Protein AF-A0A3D1CCS5-F1 (afdb_monomer_lite)

pLDDT: mean 70.92, std 16.27, range [37.72, 92.62]

Foldseek 3Di:
DDPDPPPDPVVVVVVVVVVPPPPPVVVVVLVVLLVLLVVLLVLLVVLVVQLVVVVPDDDDQDPDDPDPDDQDDDWFFFWKWAQDPVRATAIDGHTPVCCVPPDCVPPQARMFTQWHADPNDIDHTHHDPANCCRVVRNDHDDPPCPPPDDPDPDQCAQAPPDPDRDNDQDPQFDRDPSHTHHPPPPPVDDDDDDRDPDPPDDPCVCRSVVSNVSSVVSNVSSVVSVVVSVVVVVVVD

Secondary structure (DSSP, 8-state):
--------HHHHHHHHHHHS-HHHHHHHHHHHHHHHHHHHHHHHHHHHHHHHHHHHS----------TT--S---PBPPEEEE-TTS-EEEE--BHHHIIIIIITT-TTTSBB--EEETTEEEPPB--SSTTTTTTTS-PPP-----S-----PPPPS-TTSSS--SSPPTT-EEETTEEE------TT-------------TTHHHHHHHHHHHHHHHHHHHHHHHHHHHHHHTT-

Radius of gyration: 38.08 Å; chains: 1; bounding box: 76×57×125 Å

Sequence (237 aa):
MIKNTSIPIFFQILKFFSLVGKDNLMNTYDRFVRKAGKLAYVLSAAFLIAALLVNAVPAAPALARVVVGDTGDTEGNIPICHRNLSGAYVPESPNVNALYHAHYSTHPLADYYPSFTFEGITYPGHAHTDPNFITNGCVESTPTDVPTDVPTDVPTDVCNNIDGVQTAVPAGLILVGGACIAPAIPVTGGQVLIPVTGVDGGPGRFGSQGLFLASIAFFGLGLVLNGYGRKHEEDNL

Structure (mmCIF, N/CA/C/O backbone):
data_AF-A0A3D1CCS5-F1
#
_entry.id   AF-A0A3D1CCS5-F1
#
loop_
_atom_site.group_PDB
_atom_site.id
_atom_site.type_symbol
_atom_site.label_atom_id
_atom_site.label_alt_id
_atom_site.label_comp_id
_atom_site.label_asym_id
_atom_site.label_entity_id
_atom_site.label_seq_id
_atom_site.pdbx_PDB_ins_code
_atom_site.Cartn_x
_atom_site.Cartn_y
_atom_site.Cartn_z
_atom_site.occupancy
_atom_site.B_iso_or_equiv
_atom_site.auth_seq_id
_atom_site.auth_comp_id
_atom_site.auth_asym_id
_atom_site.auth_atom_id
_atom_site.pdbx_PDB_model_num
ATOM 1 N N . MET A 1 1 ? 43.828 36.413 -83.474 1.00 39.12 1 MET A N 1
ATOM 2 C CA . MET A 1 1 ? 44.066 35.030 -83.001 1.00 39.12 1 MET A CA 1
ATOM 3 C C . MET A 1 1 ? 44.537 35.090 -81.554 1.00 39.12 1 MET A C 1
ATOM 5 O O . MET A 1 1 ? 45.700 35.376 -81.321 1.00 39.12 1 MET A O 1
ATOM 9 N N . ILE A 1 2 ? 43.637 34.895 -80.589 1.00 37.97 2 ILE A N 1
ATOM 10 C CA . ILE A 1 2 ? 43.972 34.840 -79.158 1.00 37.97 2 ILE A CA 1
ATOM 11 C C . ILE A 1 2 ? 43.719 33.394 -78.723 1.00 37.97 2 ILE A C 1
ATOM 13 O O . ILE A 1 2 ? 42.586 32.921 -78.789 1.00 37.97 2 ILE A O 1
ATOM 17 N N . LYS A 1 3 ? 44.786 32.661 -78.380 1.00 44.50 3 LYS A N 1
ATOM 18 C CA . LYS A 1 3 ? 44.699 31.284 -77.871 1.00 44.50 3 LYS A CA 1
ATOM 19 C C . LYS A 1 3 ? 44.117 31.327 -76.457 1.00 44.50 3 LYS A C 1
ATOM 21 O O . LYS A 1 3 ? 44.740 31.848 -75.537 1.00 44.50 3 LYS A O 1
ATOM 26 N N . ASN A 1 4 ? 42.908 30.795 -76.323 1.00 39.72 4 ASN A N 1
ATOM 27 C CA . ASN A 1 4 ? 42.166 30.688 -75.077 1.00 39.72 4 ASN A CA 1
ATOM 28 C C . ASN A 1 4 ? 42.779 29.582 -74.203 1.00 39.72 4 ASN A C 1
ATOM 30 O O . ASN A 1 4 ? 42.490 28.401 -74.384 1.00 39.72 4 ASN A O 1
ATOM 34 N N . THR A 1 5 ? 43.667 29.958 -73.283 1.00 53.97 5 THR A N 1
ATOM 35 C CA . THR A 1 5 ? 44.271 29.043 -72.303 1.00 53.97 5 THR A CA 1
ATOM 36 C C . THR A 1 5 ? 43.430 29.085 -71.031 1.00 53.97 5 THR A C 1
ATOM 38 O O . THR A 1 5 ? 43.753 29.776 -70.073 1.00 53.97 5 THR A O 1
ATOM 41 N N . SER A 1 6 ? 42.291 28.397 -71.034 1.00 50.50 6 SER A N 1
ATOM 42 C CA . SER A 1 6 ? 41.472 28.187 -69.834 1.00 50.50 6 SER A CA 1
ATOM 43 C C . SER A 1 6 ? 41.293 26.693 -69.619 1.00 50.50 6 SER A C 1
ATOM 45 O O . SER A 1 6 ? 40.253 26.114 -69.914 1.00 50.50 6 SER A O 1
ATOM 47 N N . ILE A 1 7 ? 42.354 26.058 -69.121 1.00 55.00 7 ILE A N 1
ATOM 48 C CA . ILE A 1 7 ? 42.239 24.766 -68.446 1.00 55.00 7 ILE A CA 1
ATOM 49 C C . ILE A 1 7 ? 41.546 25.076 -67.111 1.00 55.00 7 ILE A C 1
ATOM 51 O O . ILE A 1 7 ? 42.087 25.858 -66.325 1.00 55.00 7 ILE A O 1
ATOM 55 N N . PRO A 1 8 ? 40.331 24.564 -66.864 1.00 51.91 8 PRO A N 1
ATOM 56 C CA . PRO A 1 8 ? 39.503 25.058 -65.781 1.00 51.91 8 PRO A CA 1
ATOM 57 C C . PRO A 1 8 ? 40.100 24.636 -64.438 1.00 51.91 8 PRO A C 1
ATOM 59 O O . PRO A 1 8 ? 40.330 23.456 -64.175 1.00 51.91 8 PRO A O 1
ATOM 62 N N . ILE A 1 9 ? 40.277 25.623 -63.563 1.00 56.28 9 ILE A N 1
ATOM 63 C CA . ILE A 1 9 ? 40.646 25.511 -62.141 1.00 56.28 9 ILE A CA 1
ATOM 64 C C . ILE A 1 9 ? 39.807 24.430 -61.419 1.00 56.28 9 ILE A C 1
ATOM 66 O O . ILE A 1 9 ? 40.271 23.783 -60.484 1.00 56.28 9 ILE A O 1
ATOM 70 N N . PHE A 1 10 ? 38.610 24.143 -61.935 1.00 47.94 10 PHE A N 1
ATOM 71 C CA . PHE A 1 10 ? 37.721 23.062 -61.518 1.00 47.94 10 PHE A CA 1
ATOM 72 C C . PHE A 1 10 ? 38.365 21.657 -61.547 1.00 47.94 10 PHE A C 1
ATOM 74 O O . PHE A 1 10 ? 38.171 20.879 -60.616 1.00 47.94 10 PHE A O 1
ATOM 81 N N . PHE A 1 11 ? 39.199 21.337 -62.548 1.00 53.81 11 PHE A N 1
ATOM 82 C CA . PHE A 1 11 ? 39.890 20.036 -62.627 1.00 53.81 11 PHE A CA 1
ATOM 83 C C . PHE A 1 11 ? 41.061 19.914 -61.636 1.00 53.81 11 PHE A C 1
ATOM 85 O O . PHE A 1 11 ? 41.378 18.809 -61.197 1.00 53.81 11 PHE A O 1
ATOM 92 N N . GLN A 1 12 ? 41.686 21.033 -61.254 1.00 55.28 12 GLN A N 1
ATOM 93 C CA . GLN A 1 12 ? 42.737 21.063 -60.227 1.00 55.28 12 GLN A CA 1
ATOM 94 C C . GLN A 1 12 ? 42.147 20.861 -58.823 1.00 55.28 12 GLN A C 1
ATOM 96 O O . GLN A 1 12 ? 42.712 20.112 -58.032 1.00 55.28 12 GLN A O 1
ATOM 101 N N . ILE A 1 13 ? 40.977 21.446 -58.536 1.00 52.28 13 ILE A N 1
ATOM 102 C CA . ILE A 1 13 ? 40.279 21.286 -57.247 1.00 52.28 13 ILE A CA 1
ATOM 103 C C . ILE A 1 13 ? 39.776 19.845 -57.069 1.00 52.28 13 ILE A C 1
ATOM 105 O O . ILE A 1 13 ? 39.983 19.253 -56.013 1.00 52.28 13 ILE A O 1
ATOM 109 N N . LEU A 1 14 ? 39.208 19.231 -58.114 1.00 51.50 14 LEU A N 1
ATOM 110 C CA . LEU A 1 14 ? 38.805 17.816 -58.090 1.00 51.50 14 LEU A CA 1
ATOM 111 C C . LEU A 1 14 ? 39.997 16.861 -57.908 1.00 51.50 14 LEU A C 1
ATOM 113 O O . LEU A 1 14 ? 39.894 15.901 -57.148 1.00 51.50 14 LEU A O 1
ATOM 117 N N . LYS A 1 15 ? 41.156 17.147 -58.520 1.00 53.28 15 LYS A N 1
ATOM 118 C CA . LYS A 1 15 ? 42.397 16.395 -58.253 1.00 53.28 15 LYS A CA 1
ATOM 119 C C . LYS A 1 15 ? 42.914 16.598 -56.828 1.00 53.28 15 LYS A C 1
ATOM 121 O O . LYS A 1 15 ? 43.411 15.642 -56.245 1.00 53.28 15 LYS A O 1
ATOM 126 N N . PHE A 1 16 ? 42.762 17.790 -56.251 1.00 48.06 16 PHE A N 1
ATOM 127 C CA . PHE A 1 16 ? 43.122 18.054 -54.855 1.00 48.06 16 PHE A CA 1
ATOM 128 C C . PHE A 1 16 ? 42.226 17.274 -53.880 1.00 48.06 16 PHE A C 1
ATOM 130 O O . PHE A 1 16 ? 42.741 16.674 -52.945 1.00 48.06 16 PHE A O 1
ATOM 137 N N . PHE A 1 17 ? 40.916 17.179 -54.133 1.00 48.50 17 PHE A N 1
ATOM 138 C CA . PHE A 1 17 ? 40.013 16.338 -53.331 1.00 48.50 17 PHE A CA 1
ATOM 139 C C . PHE A 1 17 ? 40.239 14.831 -53.533 1.00 48.50 17 PHE A C 1
ATOM 141 O O . PHE A 1 17 ? 40.034 14.061 -52.601 1.00 48.50 17 PHE A O 1
ATOM 148 N N . SER A 1 18 ? 40.715 14.401 -54.706 1.00 51.88 18 SER A N 1
ATOM 149 C CA . SER A 1 18 ? 41.129 13.006 -54.925 1.00 51.88 18 SER A CA 1
ATOM 150 C C . SER A 1 18 ? 42.484 12.656 -54.294 1.00 51.88 18 SER A C 1
ATOM 152 O O . SER A 1 18 ? 42.707 11.490 -53.988 1.00 51.88 18 SER A O 1
ATOM 154 N N . LEU A 1 19 ? 43.382 13.632 -54.101 1.00 49.41 19 LEU A N 1
ATOM 155 C CA . LEU A 1 19 ? 44.729 13.430 -53.541 1.00 49.41 19 LEU A CA 1
ATOM 156 C C . LEU A 1 19 ? 44.815 13.726 -52.034 1.00 49.41 19 LEU A C 1
ATOM 158 O O . LEU A 1 19 ? 45.681 13.181 -51.354 1.00 49.41 19 LEU A O 1
ATOM 162 N N . VAL A 1 20 ? 43.896 14.522 -51.476 1.00 49.44 20 VAL A N 1
ATOM 163 C CA . VAL A 1 20 ? 43.747 14.719 -50.025 1.00 49.44 20 VAL A CA 1
ATOM 164 C C . VAL A 1 20 ? 42.877 13.592 -49.446 1.00 49.44 20 VAL A C 1
ATOM 166 O O . VAL A 1 20 ? 41.755 13.776 -48.990 1.00 49.44 20 VAL A O 1
ATOM 169 N N . GLY A 1 21 ? 43.444 12.384 -49.473 1.00 50.28 21 GLY A N 1
ATOM 170 C CA . GLY A 1 21 ? 43.403 11.458 -48.343 1.00 50.28 21 GLY A CA 1
ATOM 171 C C . GLY A 1 21 ? 42.094 10.736 -48.026 1.00 50.28 21 GLY A C 1
ATOM 172 O O . GLY A 1 21 ? 41.722 10.672 -46.853 1.00 50.28 21 GLY A O 1
ATOM 173 N N . LYS A 1 22 ? 41.474 10.070 -49.007 1.00 49.53 22 LYS A N 1
ATOM 174 C CA . LYS A 1 22 ? 40.571 8.933 -48.727 1.00 49.53 22 LYS A CA 1
ATOM 175 C C . LYS A 1 22 ? 41.270 7.884 -47.832 1.00 49.53 22 LYS A C 1
ATOM 177 O O . LYS A 1 22 ? 40.658 7.348 -46.913 1.00 49.53 22 LYS A O 1
ATOM 182 N N . ASP A 1 23 ? 42.583 7.732 -48.002 1.00 51.28 23 ASP A N 1
ATOM 183 C CA . ASP A 1 23 ? 43.444 6.823 -47.232 1.00 51.28 23 ASP A CA 1
ATOM 184 C C . ASP A 1 23 ? 43.688 7.300 -45.786 1.00 51.28 23 ASP A C 1
ATOM 186 O O . ASP A 1 23 ? 43.738 6.494 -44.857 1.00 51.28 23 ASP A O 1
ATOM 190 N N . ASN A 1 24 ? 43.765 8.619 -45.556 1.00 53.78 24 ASN A N 1
ATOM 191 C CA . ASN A 1 24 ? 43.913 9.187 -44.209 1.00 53.78 24 ASN A CA 1
ATOM 192 C C . ASN A 1 24 ? 42.611 9.102 -43.404 1.00 53.78 24 ASN A C 1
ATOM 194 O O . ASN A 1 24 ? 42.656 8.866 -42.195 1.00 53.78 24 ASN A O 1
ATOM 198 N N . LEU A 1 25 ? 41.453 9.254 -44.055 1.00 55.59 25 LEU A N 1
ATOM 199 C CA . LEU A 1 25 ? 40.152 9.085 -43.409 1.00 55.59 25 LEU A CA 1
ATOM 200 C C . LEU A 1 25 ? 39.894 7.615 -43.042 1.00 55.59 25 LEU A C 1
ATOM 202 O O . LEU A 1 25 ? 39.485 7.340 -41.915 1.00 55.59 25 LEU A O 1
ATOM 206 N N . MET A 1 26 ? 40.194 6.677 -43.947 1.00 57.84 26 MET A N 1
ATOM 207 C CA . MET A 1 26 ? 40.016 5.238 -43.702 1.00 57.84 26 MET A CA 1
ATOM 208 C C . MET A 1 26 ? 40.977 4.701 -42.630 1.00 57.84 26 MET A C 1
ATOM 210 O O . MET A 1 26 ? 40.537 4.027 -41.705 1.00 57.84 26 MET A O 1
ATOM 214 N N . ASN A 1 27 ? 42.254 5.102 -42.639 1.00 63.88 27 ASN A N 1
ATOM 215 C CA . ASN A 1 27 ? 43.210 4.731 -41.581 1.00 63.88 27 ASN A CA 1
ATOM 216 C C . ASN A 1 27 ? 42.814 5.326 -40.209 1.00 63.88 27 ASN A C 1
ATOM 218 O O . ASN A 1 27 ? 42.974 4.697 -39.159 1.00 63.88 27 ASN A O 1
ATOM 222 N N . THR A 1 28 ? 42.236 6.532 -40.201 1.00 69.19 28 THR A N 1
ATOM 223 C CA . THR A 1 28 ? 41.693 7.151 -38.980 1.00 69.19 28 THR A CA 1
ATOM 224 C C . THR A 1 28 ? 40.456 6.405 -38.472 1.00 69.19 28 THR A C 1
ATOM 226 O O . THR A 1 28 ? 40.336 6.187 -37.264 1.00 69.19 28 THR A O 1
ATOM 229 N N . TYR A 1 29 ? 39.578 5.965 -39.376 1.00 69.62 29 TYR A N 1
ATOM 230 C CA . TYR A 1 29 ? 38.391 5.172 -39.061 1.00 69.62 29 TYR A CA 1
ATOM 231 C C . TYR A 1 29 ? 38.753 3.791 -38.496 1.00 69.62 29 TYR A C 1
ATOM 233 O O . TYR A 1 29 ? 38.278 3.437 -37.418 1.00 69.62 29 TYR A O 1
ATOM 241 N N . ASP A 1 30 ? 39.677 3.056 -39.116 1.00 69.06 30 ASP A N 1
ATOM 242 C CA . ASP A 1 30 ? 40.113 1.743 -38.615 1.00 69.06 30 ASP A CA 1
ATOM 243 C C . ASP A 1 30 ? 40.784 1.846 -37.242 1.00 69.06 30 ASP A C 1
ATOM 245 O O . ASP A 1 30 ? 40.545 1.040 -36.334 1.00 69.06 30 ASP A O 1
ATOM 249 N N . ARG A 1 31 ? 41.586 2.896 -37.037 1.00 73.25 31 ARG A N 1
ATOM 250 C CA . ARG A 1 31 ? 42.184 3.195 -35.732 1.00 73.25 31 ARG A CA 1
ATOM 251 C C . ARG A 1 31 ? 41.121 3.525 -34.685 1.00 73.25 31 ARG A C 1
ATOM 253 O O . ARG A 1 31 ? 41.276 3.127 -33.527 1.00 73.25 31 ARG A O 1
ATOM 260 N N . PHE A 1 32 ? 40.065 4.236 -35.069 1.00 75.50 32 PHE A N 1
ATOM 261 C CA . PHE A 1 32 ? 38.935 4.547 -34.199 1.00 75.50 32 PHE A CA 1
ATOM 262 C C . PHE A 1 32 ? 38.156 3.281 -33.824 1.00 75.50 32 PHE A C 1
ATOM 264 O O . PHE A 1 32 ? 37.986 3.021 -32.634 1.00 75.50 32 PHE A O 1
ATOM 271 N N . VAL A 1 33 ? 37.784 2.444 -34.795 1.00 74.56 33 VAL A N 1
ATOM 272 C CA . VAL A 1 33 ? 37.039 1.191 -34.572 1.00 74.56 33 VAL A CA 1
ATOM 273 C C . VAL A 1 33 ? 37.821 0.231 -33.672 1.00 74.56 33 VAL A C 1
ATOM 275 O O . VAL A 1 33 ? 37.268 -0.312 -32.714 1.00 74.56 33 VAL A O 1
ATOM 278 N N . ARG A 1 34 ? 39.135 0.085 -33.885 1.00 75.06 34 ARG A N 1
ATOM 279 C CA . ARG A 1 34 ? 39.992 -0.754 -33.026 1.00 75.06 34 ARG A CA 1
ATOM 280 C C . ARG A 1 34 ? 40.099 -0.219 -31.599 1.00 75.06 34 ARG A C 1
ATOM 282 O O . ARG A 1 34 ? 40.103 -1.005 -30.651 1.00 75.06 34 ARG A O 1
ATOM 289 N N . LYS A 1 35 ? 40.194 1.103 -31.421 1.00 77.62 35 LYS A N 1
ATOM 290 C CA . LYS A 1 35 ? 40.232 1.729 -30.088 1.00 77.62 35 LYS A CA 1
ATOM 291 C C . LYS A 1 35 ? 38.882 1.624 -29.378 1.00 77.62 35 LYS A C 1
ATOM 293 O O . LYS A 1 35 ? 38.862 1.279 -28.200 1.00 77.62 35 LYS A O 1
ATOM 298 N N . ALA A 1 36 ? 37.782 1.852 -30.091 1.00 74.88 36 ALA A N 1
ATOM 299 C CA . ALA A 1 36 ? 36.424 1.730 -29.572 1.00 74.88 36 ALA A CA 1
ATOM 300 C C . ALA A 1 36 ? 36.099 0.284 -29.170 1.00 74.88 36 ALA A C 1
ATOM 302 O O . ALA A 1 36 ? 35.576 0.059 -28.083 1.00 74.88 36 ALA A O 1
ATOM 303 N N . GLY A 1 37 ? 36.500 -0.703 -29.978 1.00 76.12 37 GLY A N 1
ATOM 304 C CA . GLY A 1 37 ? 36.353 -2.120 -29.639 1.00 76.12 37 GLY A CA 1
ATOM 305 C C . GLY A 1 37 ? 37.133 -2.504 -28.378 1.00 76.12 37 GLY A C 1
ATOM 306 O O . GLY A 1 37 ? 36.576 -3.121 -27.475 1.00 76.12 37 GLY A O 1
ATOM 307 N N . LYS A 1 38 ? 38.402 -2.082 -28.258 1.00 81.81 38 LYS A N 1
ATOM 308 C CA . LYS A 1 38 ? 39.195 -2.304 -27.032 1.00 81.81 38 LYS A CA 1
ATOM 309 C C . LYS A 1 38 ? 38.558 -1.642 -25.808 1.00 81.81 38 LYS A C 1
ATOM 311 O O . LYS A 1 38 ? 38.502 -2.265 -24.753 1.00 81.81 38 LYS A O 1
ATOM 316 N N . LEU A 1 39 ? 38.056 -0.414 -25.951 1.00 83.12 39 LEU A N 1
ATOM 317 C CA . LEU A 1 39 ? 37.360 0.293 -24.877 1.00 83.12 39 LEU A CA 1
ATOM 318 C C . LEU A 1 39 ? 36.080 -0.444 -24.452 1.00 83.12 39 LEU A C 1
ATOM 320 O O . LEU A 1 39 ? 35.849 -0.601 -23.258 1.00 83.12 39 LEU A O 1
ATOM 324 N N . ALA A 1 40 ? 35.295 -0.958 -25.403 1.00 77.12 40 ALA A N 1
ATOM 325 C CA . ALA A 1 40 ? 34.084 -1.729 -25.120 1.00 77.12 40 ALA A CA 1
ATOM 326 C C . ALA A 1 40 ? 34.382 -3.011 -24.320 1.00 77.12 40 ALA A C 1
ATOM 328 O O . ALA A 1 40 ? 33.697 -3.287 -23.335 1.00 77.12 40 ALA A O 1
ATOM 329 N N . TYR A 1 41 ? 35.450 -3.744 -24.661 1.00 81.69 41 TYR A N 1
ATOM 330 C CA . TYR A 1 41 ? 35.884 -4.901 -23.867 1.00 81.69 41 TYR A CA 1
ATOM 331 C C . TYR A 1 41 ? 36.300 -4.507 -22.445 1.00 81.69 41 TYR A C 1
ATOM 333 O O . TYR A 1 41 ? 35.875 -5.155 -21.488 1.00 81.69 41 TYR A O 1
ATOM 341 N N . VAL A 1 42 ? 37.069 -3.426 -22.283 1.00 87.50 42 VAL A N 1
ATOM 342 C CA . VAL A 1 42 ? 37.477 -2.936 -20.953 1.00 87.50 42 VAL A CA 1
ATOM 343 C C . VAL A 1 42 ? 36.260 -2.547 -20.109 1.00 87.50 42 VAL A C 1
ATOM 345 O O . VAL A 1 42 ? 36.183 -2.924 -18.941 1.00 87.50 42 VAL A O 1
ATOM 348 N N . LEU A 1 43 ? 35.280 -1.861 -20.703 1.00 80.88 43 LEU A N 1
ATOM 349 C CA . LEU A 1 43 ? 34.035 -1.505 -20.021 1.00 80.88 43 LEU A CA 1
ATOM 350 C C . LEU A 1 43 ? 33.219 -2.747 -19.640 1.00 80.88 43 LEU A C 1
ATOM 352 O O . LEU A 1 43 ? 32.758 -2.831 -18.505 1.00 80.88 43 LEU A O 1
ATOM 356 N N . SER A 1 44 ? 33.100 -3.746 -20.523 1.00 85.62 44 SER A N 1
ATOM 357 C CA . SER A 1 44 ? 32.410 -5.003 -20.186 1.00 85.62 44 SER A CA 1
ATOM 358 C C . SER A 1 44 ? 33.052 -5.725 -18.995 1.00 85.62 44 SER A C 1
ATOM 360 O O . SER A 1 44 ? 32.342 -6.177 -18.098 1.00 85.62 44 SER A O 1
ATOM 362 N N . ALA A 1 45 ? 34.389 -5.767 -18.934 1.00 85.44 45 ALA A N 1
ATOM 363 C CA . ALA A 1 45 ? 35.118 -6.386 -17.833 1.00 85.44 45 ALA A CA 1
ATOM 364 C C . ALA A 1 45 ? 34.920 -5.609 -16.523 1.00 85.44 45 ALA A C 1
ATOM 366 O O . ALA A 1 45 ? 34.665 -6.215 -15.484 1.00 85.44 45 ALA A O 1
ATOM 367 N N . ALA A 1 46 ? 34.962 -4.274 -16.574 1.00 85.81 46 ALA A N 1
ATOM 368 C CA . ALA A 1 46 ? 34.709 -3.425 -15.413 1.00 85.81 46 ALA A CA 1
ATOM 369 C C . ALA A 1 46 ? 33.290 -3.623 -14.852 1.00 85.81 46 ALA A C 1
ATOM 371 O O . ALA A 1 46 ? 33.125 -3.766 -13.640 1.00 85.81 46 ALA A O 1
ATOM 372 N N . PHE A 1 47 ? 32.277 -3.701 -15.721 1.00 81.62 47 PHE A N 1
ATOM 373 C CA . PHE A 1 47 ? 30.894 -3.940 -15.303 1.00 81.62 47 PHE A CA 1
ATOM 374 C C . PHE A 1 47 ? 30.681 -5.344 -14.719 1.00 81.62 47 PHE A C 1
ATOM 376 O O . PHE A 1 47 ? 29.989 -5.471 -13.708 1.00 81.62 47 PHE A O 1
ATOM 383 N N . LEU A 1 48 ? 31.313 -6.384 -15.279 1.00 82.44 48 LEU A N 1
ATOM 384 C CA . LEU A 1 48 ? 31.264 -7.737 -14.705 1.00 82.44 48 LEU A CA 1
ATOM 385 C C . LEU A 1 48 ? 31.935 -7.815 -13.332 1.00 82.44 48 LEU A C 1
ATOM 387 O O . LEU A 1 48 ? 31.382 -8.419 -12.415 1.00 82.44 48 LEU A O 1
ATOM 391 N N . ILE A 1 49 ? 33.103 -7.190 -13.173 1.00 83.88 49 ILE A N 1
ATOM 392 C CA . ILE A 1 49 ? 33.815 -7.161 -11.889 1.00 83.88 49 ILE A CA 1
ATOM 393 C C . ILE A 1 49 ? 32.981 -6.410 -10.846 1.00 83.88 49 ILE A C 1
ATOM 395 O O . ILE A 1 49 ? 32.805 -6.909 -9.737 1.00 83.88 49 ILE A O 1
ATOM 399 N N . ALA A 1 50 ? 32.405 -5.259 -11.202 1.00 80.06 50 ALA A N 1
ATOM 400 C CA . ALA A 1 50 ? 31.514 -4.515 -10.314 1.00 80.06 50 ALA A CA 1
ATOM 401 C C . ALA A 1 50 ? 30.289 -5.349 -9.900 1.00 80.06 50 ALA A C 1
ATOM 403 O O . ALA A 1 50 ? 29.951 -5.391 -8.719 1.00 80.06 50 ALA A O 1
ATOM 404 N N . ALA A 1 51 ? 29.667 -6.070 -10.839 1.00 75.12 51 ALA A N 1
ATOM 405 C CA . ALA A 1 51 ? 28.551 -6.961 -10.535 1.00 75.12 51 ALA A CA 1
ATOM 406 C C . ALA A 1 51 ? 28.958 -8.099 -9.580 1.00 75.12 51 ALA A C 1
ATOM 408 O O . ALA A 1 51 ? 28.207 -8.414 -8.658 1.00 75.12 51 ALA A O 1
ATOM 409 N N . LEU A 1 52 ? 30.145 -8.694 -9.748 1.00 75.50 52 LEU A N 1
ATOM 410 C CA . LEU A 1 52 ? 30.649 -9.712 -8.819 1.00 75.50 52 LEU A CA 1
ATOM 411 C C . LEU A 1 52 ? 30.884 -9.144 -7.416 1.00 75.50 52 LEU A C 1
ATOM 413 O O . LEU A 1 52 ? 30.484 -9.766 -6.436 1.00 75.50 52 LEU A O 1
ATOM 417 N N . LEU A 1 53 ? 31.502 -7.965 -7.317 1.00 75.31 53 LEU A N 1
ATOM 418 C CA . LEU A 1 53 ? 31.815 -7.335 -6.032 1.00 75.31 53 LEU A CA 1
ATOM 419 C C . LEU A 1 53 ? 30.551 -6.951 -5.255 1.00 75.31 53 LEU A C 1
ATOM 421 O O . LEU A 1 53 ? 30.502 -7.159 -4.046 1.00 75.31 53 LEU A O 1
ATOM 425 N N . VAL A 1 54 ? 29.508 -6.472 -5.939 1.00 68.56 54 VAL A N 1
ATOM 426 C 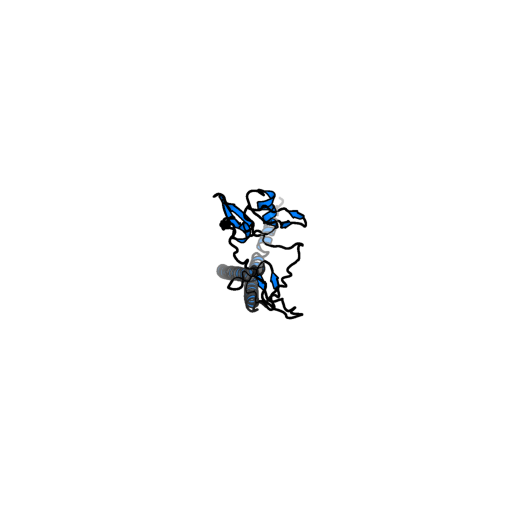CA . VAL A 1 54 ? 28.209 -6.164 -5.313 1.00 68.56 54 VAL A CA 1
ATOM 427 C C . VAL A 1 54 ? 27.533 -7.425 -4.760 1.00 68.56 54 VAL A C 1
ATOM 429 O O . VAL A 1 54 ? 26.881 -7.358 -3.724 1.00 68.56 54 VAL A O 1
ATOM 432 N N . ASN A 1 55 ? 27.721 -8.582 -5.402 1.00 63.62 55 ASN A N 1
ATOM 433 C CA . ASN A 1 55 ? 27.175 -9.858 -4.928 1.00 63.62 55 ASN A CA 1
ATOM 434 C C . ASN A 1 55 ? 28.072 -10.573 -3.894 1.00 63.62 55 ASN A C 1
ATOM 436 O O . ASN A 1 55 ? 27.631 -11.541 -3.280 1.00 63.62 55 ASN A O 1
ATOM 440 N N . ALA A 1 56 ? 29.321 -10.130 -3.701 1.00 63.69 56 ALA A N 1
ATOM 441 C CA . ALA A 1 56 ? 30.278 -10.739 -2.771 1.00 63.69 56 ALA A CA 1
ATOM 442 C C . ALA A 1 56 ? 30.196 -10.174 -1.340 1.00 63.69 56 ALA A C 1
ATOM 444 O O . ALA A 1 56 ? 30.809 -10.731 -0.428 1.00 63.69 56 ALA A O 1
ATOM 445 N N . VAL A 1 57 ? 29.451 -9.084 -1.126 1.00 61.62 57 VAL A N 1
ATOM 446 C CA . VAL A 1 57 ? 29.210 -8.517 0.205 1.00 61.62 57 VAL A CA 1
ATOM 447 C C . VAL A 1 57 ? 27.911 -9.122 0.752 1.00 61.62 57 VAL A C 1
ATOM 449 O O . VAL A 1 57 ? 26.843 -8.809 0.224 1.00 61.62 57 VAL A O 1
ATOM 452 N N . PRO A 1 58 ? 27.947 -9.989 1.784 1.00 57.69 58 PRO A N 1
ATOM 453 C CA . PRO A 1 58 ? 26.721 -10.400 2.456 1.00 57.69 58 PRO A CA 1
ATOM 454 C C . PRO A 1 58 ? 26.048 -9.150 3.029 1.00 57.69 58 PRO A C 1
ATOM 456 O O . PRO A 1 58 ? 26.718 -8.310 3.630 1.00 57.69 58 PRO A O 1
ATOM 459 N N . ALA A 1 59 ? 24.738 -9.008 2.814 1.00 55.25 59 ALA A N 1
ATOM 460 C CA . ALA A 1 59 ? 23.975 -7.889 3.348 1.00 55.25 59 ALA A CA 1
ATOM 461 C C . ALA A 1 59 ? 24.218 -7.798 4.861 1.00 55.25 59 ALA A C 1
ATOM 463 O O . ALA A 1 59 ? 23.874 -8.714 5.609 1.00 55.25 59 ALA A O 1
ATOM 464 N N . ALA A 1 60 ? 24.849 -6.711 5.311 1.00 52.97 60 ALA A N 1
ATOM 465 C CA . ALA A 1 60 ? 24.883 -6.407 6.730 1.00 52.97 60 ALA A CA 1
ATOM 466 C C . ALA A 1 60 ? 23.426 -6.256 7.199 1.00 52.97 60 ALA A C 1
ATOM 468 O O . ALA A 1 60 ? 22.630 -5.649 6.474 1.00 52.97 60 ALA A O 1
ATOM 469 N N . PRO A 1 61 ? 23.049 -6.802 8.367 1.00 51.50 61 PRO A N 1
ATOM 470 C CA . PRO A 1 61 ? 21.708 -6.601 8.887 1.00 51.50 61 PRO A CA 1
ATOM 471 C C . PRO A 1 61 ? 21.492 -5.097 9.071 1.00 51.50 61 PRO A C 1
ATOM 473 O O . PRO A 1 61 ? 22.184 -4.446 9.855 1.00 51.50 61 PRO A O 1
ATOM 476 N N . ALA A 1 62 ? 20.558 -4.535 8.308 1.00 47.97 62 ALA A N 1
ATOM 477 C CA . ALA A 1 62 ? 20.120 -3.168 8.507 1.00 47.97 62 ALA A CA 1
ATOM 478 C C . ALA A 1 62 ? 19.366 -3.118 9.840 1.00 47.97 62 ALA A C 1
ATOM 480 O O . ALA A 1 62 ? 18.363 -3.806 10.029 1.00 47.97 62 ALA A O 1
ATOM 481 N N . LEU A 1 63 ? 19.868 -2.326 10.786 1.00 47.22 63 LEU A N 1
ATOM 482 C CA . LEU A 1 63 ? 19.150 -2.035 12.020 1.00 47.22 63 LEU A CA 1
ATOM 483 C C . LEU A 1 63 ? 17.983 -1.102 11.679 1.00 47.22 63 LEU A C 1
ATOM 485 O O . LEU A 1 63 ? 18.154 0.113 11.610 1.00 47.22 63 LEU A O 1
ATOM 489 N N . ALA A 1 64 ? 16.799 -1.663 11.445 1.00 45.56 64 ALA A N 1
ATOM 490 C CA . ALA A 1 64 ? 15.575 -0.878 11.368 1.00 45.56 64 ALA A CA 1
ATOM 491 C C . ALA A 1 64 ? 15.104 -0.561 12.794 1.00 45.56 64 ALA A C 1
ATOM 493 O O . ALA A 1 64 ? 14.705 -1.446 13.552 1.00 45.56 64 ALA A O 1
ATOM 494 N N . ARG A 1 65 ? 15.163 0.717 13.180 1.00 41.78 65 ARG A N 1
ATOM 495 C CA . ARG A 1 65 ? 14.515 1.202 14.400 1.00 41.78 65 ARG A CA 1
ATOM 496 C C . ARG A 1 65 ? 13.026 1.359 14.100 1.00 41.78 65 ARG A C 1
ATOM 498 O O . ARG A 1 65 ? 12.627 2.365 13.528 1.00 41.78 65 ARG A O 1
ATOM 505 N N . VAL A 1 66 ? 12.209 0.387 14.497 1.00 38.47 66 VAL A N 1
ATOM 506 C CA . VAL A 1 66 ? 10.752 0.567 14.523 1.00 38.47 66 VAL A CA 1
ATOM 507 C C . VAL A 1 66 ? 10.423 1.453 15.721 1.00 38.47 66 VAL A C 1
ATOM 509 O O . VAL A 1 66 ? 10.453 1.011 16.869 1.00 38.47 66 VAL A O 1
ATOM 512 N N . VAL A 1 67 ? 10.169 2.733 15.458 1.00 37.72 67 VAL A N 1
ATOM 513 C CA . VAL A 1 67 ? 9.522 3.623 16.423 1.00 37.72 67 VAL A CA 1
ATOM 514 C C . VAL A 1 67 ? 8.027 3.443 16.232 1.00 37.72 67 VAL A C 1
ATOM 516 O O . VAL A 1 67 ? 7.458 3.916 15.255 1.00 37.72 67 VAL A O 1
ATOM 519 N N . VAL A 1 68 ? 7.383 2.732 17.152 1.00 44.16 68 VAL A N 1
ATOM 520 C CA . VAL A 1 68 ? 5.924 2.775 17.252 1.00 44.16 68 VAL A CA 1
ATOM 521 C C . VAL A 1 68 ? 5.577 4.146 17.827 1.00 44.16 68 VAL A C 1
ATOM 523 O O . VAL A 1 68 ? 5.741 4.360 19.026 1.00 44.16 68 VAL A O 1
ATOM 526 N N . GLY A 1 69 ? 5.161 5.079 16.965 1.00 45.88 69 GLY A N 1
ATOM 527 C CA . GLY A 1 69 ? 4.555 6.336 17.409 1.00 45.88 69 GLY A CA 1
ATOM 528 C C . GLY A 1 69 ? 4.946 7.632 16.697 1.00 45.88 69 GLY A C 1
ATOM 529 O O . GLY A 1 69 ? 4.978 8.642 17.386 1.00 45.88 69 GLY A O 1
ATOM 530 N N . ASP A 1 70 ? 5.183 7.659 15.381 1.00 39.16 70 ASP A N 1
ATOM 531 C CA . ASP A 1 70 ? 5.215 8.939 14.648 1.00 39.16 70 ASP A CA 1
ATOM 532 C C . ASP A 1 70 ? 4.069 9.030 13.629 1.00 39.16 70 ASP A C 1
ATOM 534 O O . ASP A 1 70 ? 4.068 8.411 12.568 1.00 39.16 70 ASP A O 1
ATOM 538 N N . THR A 1 71 ? 3.059 9.825 13.984 1.00 50.72 71 THR A N 1
ATOM 539 C CA . THR A 1 71 ? 1.929 10.249 13.144 1.00 50.72 71 THR A CA 1
ATOM 540 C C . THR A 1 71 ? 2.312 11.446 12.271 1.00 50.72 71 THR A C 1
ATOM 542 O O . THR A 1 71 ? 1.637 12.477 12.286 1.00 50.72 71 THR A O 1
ATOM 545 N N . GLY A 1 72 ? 3.418 11.361 11.542 1.00 48.22 72 GLY A N 1
ATOM 546 C CA . GLY A 1 72 ? 3.924 12.509 10.799 1.00 48.22 72 GLY A CA 1
ATOM 547 C C . GLY A 1 72 ? 4.817 12.088 9.655 1.00 48.22 72 GLY A C 1
ATOM 548 O O . GLY A 1 72 ? 6.014 11.965 9.852 1.00 48.22 72 GLY A O 1
ATOM 549 N N . ASP A 1 73 ? 4.192 11.908 8.490 1.00 59.00 73 ASP A N 1
ATOM 550 C CA . ASP A 1 73 ? 4.812 11.734 7.173 1.00 59.00 73 ASP A CA 1
ATOM 551 C C . ASP A 1 73 ? 5.798 10.560 7.051 1.00 59.00 73 ASP A C 1
ATOM 553 O O . ASP A 1 73 ? 6.942 10.641 7.483 1.00 59.00 73 ASP A O 1
ATOM 557 N N . THR A 1 74 ? 5.348 9.451 6.450 1.00 45.31 74 THR A N 1
ATOM 558 C CA . THR A 1 74 ? 6.195 8.541 5.652 1.00 45.31 74 THR A CA 1
ATOM 559 C C . THR A 1 74 ? 5.354 7.408 5.061 1.00 45.31 74 THR A C 1
ATOM 561 O O . THR A 1 74 ? 4.782 6.609 5.793 1.00 45.31 74 THR A O 1
ATOM 564 N N . GLU A 1 75 ? 5.265 7.359 3.729 1.00 53.94 75 GLU A N 1
ATOM 565 C CA . GLU A 1 75 ? 5.459 6.164 2.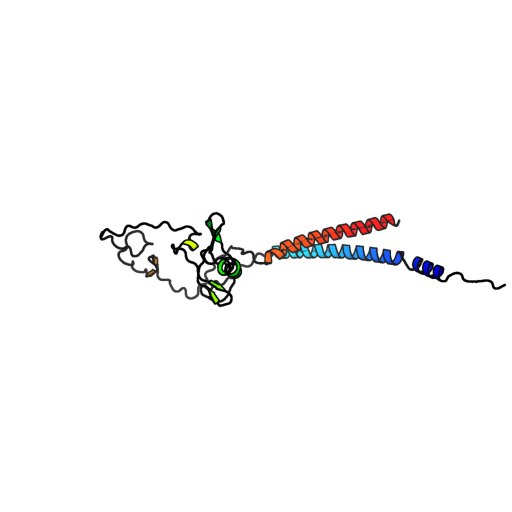875 1.00 53.94 75 GLU A CA 1
ATOM 566 C C . GLU A 1 75 ? 4.871 4.799 3.314 1.00 53.94 75 GLU A C 1
ATOM 568 O O . GLU A 1 75 ? 5.379 3.746 2.936 1.00 53.94 75 GLU A O 1
ATOM 573 N N . GLY A 1 76 ? 3.786 4.780 4.084 1.00 68.12 76 GLY A N 1
ATOM 574 C CA . GLY A 1 76 ? 3.109 3.553 4.488 1.00 68.12 76 GLY A CA 1
ATOM 575 C C . GLY A 1 76 ? 2.119 3.086 3.428 1.00 68.12 76 GLY A C 1
ATOM 576 O O . GLY A 1 76 ? 1.311 3.873 2.925 1.00 68.12 76 GLY A O 1
ATOM 577 N N . ASN A 1 77 ? 2.143 1.793 3.110 1.00 84.12 77 ASN A N 1
ATOM 578 C CA . ASN A 1 77 ? 1.016 1.171 2.429 1.00 84.12 77 ASN A CA 1
ATOM 579 C C . ASN A 1 77 ? -0.150 1.049 3.417 1.00 84.12 77 ASN A C 1
ATOM 581 O O . ASN A 1 77 ? 0.027 0.578 4.542 1.00 84.12 77 ASN A O 1
ATOM 585 N N . ILE A 1 78 ? -1.337 1.482 3.003 1.00 85.50 78 ILE A N 1
ATOM 586 C CA . ILE A 1 78 ? -2.538 1.473 3.838 1.00 85.50 78 ILE A CA 1
ATOM 587 C C . ILE A 1 78 ? -3.413 0.308 3.381 1.00 85.50 78 ILE A C 1
ATOM 589 O O . ILE A 1 78 ? -3.764 0.262 2.205 1.00 85.50 78 ILE A O 1
ATOM 593 N N . PRO A 1 79 ? -3.766 -0.644 4.263 1.00 88.00 79 PRO A N 1
ATOM 594 C CA . PRO A 1 79 ? -4.670 -1.724 3.902 1.00 88.00 79 PRO A CA 1
ATOM 595 C C . PRO A 1 79 ? -6.073 -1.172 3.637 1.00 88.00 79 PRO A C 1
ATOM 597 O O . PRO A 1 79 ? -6.633 -0.442 4.460 1.00 88.00 79 PRO A O 1
ATOM 600 N N . ILE A 1 80 ? -6.633 -1.541 2.492 1.00 90.12 80 ILE A N 1
ATOM 601 C CA . ILE A 1 80 ? -7.978 -1.171 2.059 1.00 90.12 80 ILE A CA 1
ATOM 602 C C . ILE A 1 80 ? -8.723 -2.384 1.515 1.00 90.12 80 ILE A C 1
ATOM 604 O O . ILE A 1 80 ? -8.123 -3.402 1.165 1.00 90.12 80 ILE A O 1
ATOM 608 N N . CYS A 1 81 ? -10.034 -2.229 1.382 1.00 92.62 81 CYS A N 1
ATOM 609 C CA . CYS A 1 81 ? -10.898 -3.173 0.698 1.00 92.62 81 CYS A CA 1
ATOM 610 C C . CYS A 1 81 ? -11.510 -2.510 -0.527 1.00 92.62 81 CYS A C 1
ATOM 612 O O . CYS A 1 81 ? -12.434 -1.701 -0.406 1.00 92.62 81 CYS A O 1
ATOM 614 N N . HIS A 1 82 ? -10.988 -2.871 -1.697 1.00 90.81 82 HIS A N 1
ATOM 615 C CA . HIS A 1 82 ? -11.439 -2.344 -2.974 1.00 90.81 82 HIS A CA 1
ATOM 616 C C . HIS A 1 82 ? -12.602 -3.170 -3.525 1.00 90.81 82 HIS A C 1
ATOM 618 O O . HIS A 1 82 ? -12.534 -4.402 -3.560 1.00 90.81 82 HIS A O 1
ATOM 624 N N . ARG A 1 83 ? -13.673 -2.513 -3.975 1.00 90.31 83 ARG A N 1
ATOM 625 C CA . ARG A 1 83 ? -14.795 -3.183 -4.638 1.00 90.31 83 ARG A CA 1
ATOM 626 C C . ARG A 1 83 ? -14.481 -3.397 -6.118 1.00 90.31 83 ARG A C 1
ATOM 628 O O . ARG A 1 83 ? -14.506 -2.461 -6.915 1.00 90.31 83 ARG A O 1
ATOM 635 N N . ASN A 1 84 ? -14.280 -4.653 -6.504 1.00 87.94 84 ASN A N 1
ATOM 636 C CA . ASN A 1 84 ? -14.052 -5.014 -7.900 1.00 87.94 84 ASN A CA 1
ATOM 637 C C . ASN A 1 84 ? -15.339 -4.934 -8.753 1.00 87.94 84 ASN A C 1
ATOM 639 O O . ASN A 1 84 ? -16.454 -4.787 -8.248 1.00 87.94 84 ASN A O 1
ATOM 643 N N . LEU A 1 85 ? -15.194 -5.097 -10.074 1.00 87.38 85 LEU A N 1
ATOM 644 C CA . LEU A 1 85 ? -16.309 -5.060 -11.037 1.00 87.38 85 LEU A CA 1
ATOM 645 C C . LEU A 1 85 ? -17.372 -6.147 -10.811 1.00 87.38 85 LEU A C 1
ATOM 647 O O . LEU A 1 85 ? -18.520 -5.977 -11.213 1.00 87.38 85 LEU A O 1
ATOM 651 N N . SER A 1 86 ? -17.002 -7.252 -10.165 1.00 88.31 86 SER A N 1
ATOM 652 C CA . SER A 1 86 ? -17.925 -8.326 -9.788 1.00 88.31 86 SER A CA 1
ATOM 653 C C . SER A 1 86 ? -18.696 -8.012 -8.499 1.00 88.31 86 SER A C 1
ATOM 655 O O . SER A 1 86 ? -19.530 -8.810 -8.079 1.00 88.31 86 SER A O 1
ATOM 657 N N . GLY A 1 87 ? -18.419 -6.870 -7.859 1.00 85.06 87 GLY A N 1
ATOM 658 C CA . GLY A 1 87 ? -19.016 -6.444 -6.595 1.00 85.06 87 GLY A CA 1
ATOM 659 C C . GLY A 1 87 ? -18.380 -7.066 -5.350 1.00 85.06 87 GLY A C 1
ATOM 660 O O . GLY A 1 87 ? -18.864 -6.807 -4.251 1.00 85.06 87 GLY A O 1
ATOM 661 N N . ALA A 1 88 ? -17.318 -7.862 -5.501 1.00 87.69 88 ALA A N 1
ATOM 662 C CA . ALA A 1 88 ? -16.595 -8.453 -4.381 1.00 87.69 88 ALA A CA 1
ATOM 663 C C . ALA A 1 88 ? -15.507 -7.502 -3.870 1.00 87.69 88 ALA A C 1
ATOM 665 O O . ALA A 1 88 ? -14.872 -6.793 -4.655 1.00 87.69 88 ALA A O 1
ATOM 666 N N . TYR A 1 89 ? -15.275 -7.523 -2.559 1.00 91.06 89 TYR A N 1
ATOM 667 C CA . TYR A 1 89 ? -14.188 -6.776 -1.942 1.00 91.06 89 TYR A CA 1
ATOM 668 C C . TYR A 1 89 ? -12.892 -7.577 -1.992 1.00 91.06 89 TYR A C 1
ATOM 670 O O . TYR A 1 89 ? -12.868 -8.756 -1.639 1.00 91.06 89 TYR A O 1
ATOM 678 N N . VAL A 1 90 ? -11.822 -6.930 -2.442 1.00 91.19 90 VAL A N 1
ATOM 679 C CA . VAL A 1 90 ? -10.476 -7.499 -2.490 1.00 91.19 90 VAL A CA 1
ATOM 680 C C . VAL A 1 90 ? -9.530 -6.677 -1.614 1.00 91.19 90 VAL A C 1
ATOM 682 O O . VAL A 1 90 ? -9.623 -5.446 -1.616 1.00 91.19 90 VAL A O 1
ATOM 685 N N . PRO A 1 91 ? -8.638 -7.331 -0.849 1.00 90.88 91 PRO A N 1
ATOM 686 C CA . PRO A 1 91 ? -7.656 -6.629 -0.042 1.00 90.88 91 PRO A CA 1
ATOM 687 C C . PRO A 1 91 ? -6.576 -6.027 -0.938 1.00 90.88 91 PRO A C 1
ATOM 689 O O . PRO A 1 91 ? -5.942 -6.726 -1.732 1.00 90.88 91 PRO A O 1
ATOM 692 N N . GLU A 1 92 ? -6.336 -4.734 -0.769 1.00 88.44 92 GLU A N 1
ATOM 693 C CA . GLU A 1 92 ? -5.254 -4.011 -1.428 1.00 88.44 92 GLU A CA 1
ATOM 694 C C . GLU A 1 92 ? -4.448 -3.230 -0.390 1.00 88.44 92 GLU A C 1
ATOM 696 O O . GLU A 1 92 ? -4.923 -2.931 0.703 1.00 88.44 92 GLU A O 1
ATOM 701 N N . SER A 1 93 ? -3.197 -2.914 -0.714 1.00 87.56 93 SER A N 1
ATOM 702 C CA . SER A 1 93 ? -2.337 -2.122 0.165 1.00 87.56 93 SER A CA 1
ATOM 703 C C . SER A 1 93 ? -1.597 -1.054 -0.646 1.00 87.56 93 SER A C 1
ATOM 705 O O . SER A 1 93 ? -0.386 -1.161 -0.854 1.00 87.56 93 SER A O 1
ATOM 707 N N . PRO A 1 94 ? -2.321 -0.064 -1.205 1.00 86.38 94 PRO A N 1
ATOM 708 C CA . PRO A 1 94 ? -1.706 1.038 -1.928 1.00 86.38 94 PRO A CA 1
ATOM 709 C C . PRO A 1 94 ? -0.943 1.961 -0.976 1.00 86.38 94 PRO A C 1
ATOM 711 O O . PRO A 1 94 ? -1.263 2.078 0.207 1.00 86.38 94 PRO A O 1
ATOM 714 N N . ASN A 1 95 ? 0.044 2.676 -1.510 1.00 87.94 95 ASN A N 1
ATOM 715 C CA . ASN A 1 95 ? 0.655 3.783 -0.781 1.00 87.94 95 ASN A CA 1
ATOM 716 C C . ASN A 1 95 ? -0.345 4.939 -0.601 1.00 87.94 95 ASN A C 1
ATOM 718 O O . ASN A 1 95 ? -1.348 5.038 -1.312 1.00 87.94 95 ASN A O 1
ATOM 722 N N . VAL A 1 96 ? -0.048 5.846 0.327 1.00 86.44 96 VAL A N 1
ATOM 723 C CA . VAL A 1 96 ? -0.940 6.966 0.672 1.00 86.44 96 VAL A CA 1
ATOM 724 C C . VAL A 1 96 ? -1.295 7.853 -0.534 1.00 86.44 96 VAL A C 1
ATOM 726 O O . VAL A 1 96 ? -2.434 8.294 -0.672 1.00 86.44 96 VAL A O 1
ATOM 729 N N . ASN A 1 97 ? -0.346 8.072 -1.447 1.00 86.06 97 ASN A N 1
ATOM 730 C CA . ASN A 1 97 ? -0.562 8.861 -2.662 1.00 86.06 97 ASN A CA 1
ATOM 731 C C . ASN A 1 97 ? -1.559 8.186 -3.623 1.00 86.06 97 ASN A C 1
ATOM 733 O O . ASN A 1 97 ? -2.468 8.826 -4.149 1.00 86.06 97 ASN A O 1
ATOM 737 N N . ALA A 1 98 ? -1.411 6.879 -3.838 1.00 85.75 98 ALA A N 1
ATOM 738 C CA . ALA A 1 98 ? -2.310 6.081 -4.658 1.00 85.75 98 ALA A CA 1
ATOM 739 C C . ALA A 1 98 ? -3.686 5.944 -3.997 1.00 85.75 98 ALA A C 1
ATOM 741 O O . ALA A 1 98 ? -4.692 6.061 -4.690 1.00 85.75 98 ALA A O 1
ATOM 742 N N . LEU A 1 99 ? -3.747 5.793 -2.671 1.00 88.62 99 LEU A N 1
ATOM 743 C CA . LEU A 1 99 ? -5.007 5.805 -1.930 1.00 88.62 99 LEU A CA 1
ATOM 744 C C . LEU A 1 99 ? -5.776 7.109 -2.168 1.00 88.62 99 LEU A C 1
ATOM 746 O O . LEU A 1 99 ? -6.956 7.075 -2.523 1.00 88.62 99 LEU A O 1
ATOM 750 N N . TYR A 1 100 ? -5.099 8.249 -2.012 1.00 89.69 100 TYR A N 1
ATOM 751 C CA . TYR A 1 100 ? -5.718 9.557 -2.183 1.00 89.69 100 TYR A CA 1
ATOM 752 C C . TYR A 1 100 ? -6.216 9.768 -3.620 1.00 89.69 100 TYR A C 1
ATOM 754 O O . TYR A 1 100 ? -7.387 10.086 -3.841 1.00 89.69 100 TYR A O 1
ATOM 762 N N . HIS A 1 101 ? -5.349 9.549 -4.610 1.00 86.19 101 HIS A N 1
ATOM 763 C CA . HIS A 1 101 ? -5.678 9.844 -6.002 1.00 86.19 101 HIS A CA 1
ATOM 764 C C . HIS 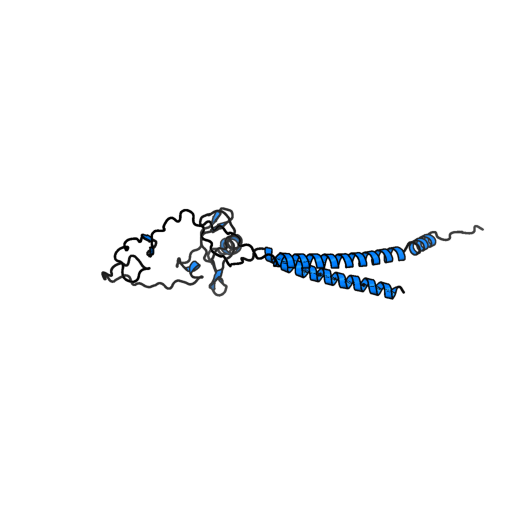A 1 101 ? -6.611 8.814 -6.644 1.00 86.19 101 HIS A C 1
ATOM 766 O O . HIS A 1 101 ? -7.524 9.210 -7.362 1.00 86.19 101 HIS A O 1
ATOM 772 N N . ALA A 1 102 ? -6.434 7.517 -6.395 1.00 86.06 102 ALA A N 1
ATOM 773 C CA . ALA A 1 102 ? -7.246 6.496 -7.050 1.00 86.06 102 ALA A CA 1
ATOM 774 C C . ALA A 1 102 ? -8.576 6.261 -6.328 1.00 86.06 102 ALA A C 1
ATOM 776 O O . ALA A 1 102 ? -9.610 6.281 -6.983 1.00 86.06 102 ALA A O 1
ATOM 777 N N . HIS A 1 103 ? -8.579 6.123 -5.000 1.00 87.12 103 HIS A N 1
ATOM 778 C CA . HIS A 1 103 ? -9.760 5.648 -4.272 1.00 87.12 103 HIS A CA 1
ATOM 779 C C . HIS A 1 103 ? -10.517 6.786 -3.581 1.00 87.12 103 HIS A C 1
ATOM 781 O O . HIS A 1 103 ? -11.707 6.980 -3.831 1.00 87.12 103 HIS A O 1
ATOM 787 N N . TYR A 1 104 ? -9.826 7.593 -2.768 1.00 88.81 104 TYR A N 1
ATOM 788 C CA . TYR A 1 104 ? -10.466 8.660 -1.992 1.00 88.81 104 TYR A CA 1
ATOM 789 C C . TYR A 1 104 ? -11.051 9.758 -2.890 1.00 88.81 104 TYR A C 1
ATOM 791 O O . TYR A 1 104 ? -12.188 10.181 -2.696 1.00 88.81 104 TYR A O 1
ATOM 799 N N . SER A 1 105 ? -10.293 10.229 -3.886 1.00 88.19 105 SER A N 1
ATOM 800 C CA . SER A 1 105 ? -10.738 11.344 -4.736 1.00 88.19 105 SER A CA 1
ATOM 801 C C . SER A 1 105 ? -11.741 10.935 -5.820 1.00 88.19 105 SER A C 1
ATOM 803 O O . SER A 1 105 ? -12.571 11.750 -6.222 1.00 88.19 105 SER A O 1
ATOM 805 N N . THR A 1 106 ? -11.699 9.677 -6.266 1.00 86.75 106 THR A N 1
ATOM 806 C CA . THR A 1 106 ? -12.510 9.202 -7.399 1.00 86.75 106 THR A CA 1
ATOM 807 C C . THR A 1 106 ? -13.789 8.501 -6.945 1.00 86.75 106 THR A C 1
ATOM 809 O O . THR A 1 106 ? -14.844 8.712 -7.542 1.00 86.75 106 THR A O 1
ATOM 812 N N . HIS A 1 107 ? -13.727 7.665 -5.902 1.00 82.25 107 HIS A N 1
ATOM 813 C CA . HIS A 1 107 ? -14.864 6.858 -5.442 1.00 82.25 107 HIS A CA 1
ATOM 814 C C . HIS A 1 107 ? -14.817 6.550 -3.928 1.00 82.25 107 HIS A C 1
ATOM 816 O O . HIS A 1 107 ? -14.776 5.383 -3.528 1.00 82.25 107 HIS A O 1
ATOM 822 N N . PRO A 1 108 ? -14.940 7.576 -3.062 1.00 81.94 108 PRO A N 1
ATOM 823 C CA . PRO A 1 108 ? -14.765 7.448 -1.606 1.00 81.94 108 PRO A CA 1
ATOM 824 C C . PRO A 1 108 ? -15.799 6.558 -0.895 1.00 81.94 108 PRO A C 1
ATOM 826 O O . PRO A 1 108 ? -15.625 6.230 0.270 1.00 81.94 108 PRO A O 1
ATOM 829 N N . LEU A 1 109 ? -16.898 6.194 -1.566 1.00 85.56 109 LEU A N 1
ATOM 830 C CA . LEU A 1 109 ? -17.968 5.354 -1.006 1.00 85.56 109 LEU A CA 1
ATOM 831 C C . LEU A 1 109 ? -17.993 3.934 -1.587 1.00 85.56 109 LEU A C 1
ATOM 833 O O . LEU A 1 109 ? -18.835 3.129 -1.197 1.00 85.56 109 LEU A O 1
ATOM 837 N N . ALA A 1 110 ? -17.141 3.636 -2.572 1.00 86.31 110 ALA A N 1
ATOM 838 C CA . ALA A 1 110 ? -17.084 2.302 -3.166 1.00 86.31 110 ALA A CA 1
ATOM 839 C C . ALA A 1 110 ? -16.172 1.366 -2.364 1.00 86.31 110 ALA A C 1
ATOM 841 O O . ALA A 1 110 ? -16.468 0.175 -2.250 1.00 86.31 110 ALA A O 1
ATOM 842 N N . ASP A 1 111 ? -15.106 1.925 -1.794 1.00 90.44 111 ASP A N 1
ATOM 843 C CA . ASP A 1 111 ? -14.055 1.191 -1.101 1.00 90.44 111 ASP A CA 1
ATOM 844 C C . ASP A 1 111 ? -14.046 1.514 0.385 1.00 90.44 111 ASP A C 1
ATOM 846 O O . ASP A 1 111 ? -14.393 2.623 0.791 1.00 90.44 111 ASP A O 1
ATOM 850 N N . TYR A 1 112 ? -13.590 0.557 1.187 1.00 91.50 112 TYR A N 1
ATOM 851 C CA . TYR A 1 112 ? -13.418 0.742 2.624 1.00 91.50 112 TYR A CA 1
ATOM 852 C C . TYR A 1 112 ? -11.947 0.935 2.965 1.00 91.50 112 TYR A C 1
ATOM 854 O O . TYR A 1 112 ? -11.087 0.174 2.520 1.00 91.50 112 TYR A O 1
ATOM 862 N N . TYR A 1 113 ? -11.660 1.952 3.768 1.00 89.56 113 TYR A N 1
ATOM 863 C CA . TYR A 1 113 ? -10.306 2.344 4.142 1.00 89.56 113 TYR A CA 1
ATOM 864 C C . TYR A 1 113 ? -10.312 3.075 5.493 1.00 89.56 113 TYR A C 1
ATOM 866 O O . TYR A 1 113 ? -11.275 3.782 5.809 1.00 89.56 113 TYR A O 1
ATOM 874 N N . PRO A 1 114 ? -9.254 2.933 6.311 1.00 88.31 114 PRO A N 1
ATOM 875 C CA . PRO A 1 114 ? -9.138 3.665 7.568 1.00 88.31 114 PRO A CA 1
ATOM 876 C C . PRO A 1 114 ? -8.850 5.154 7.319 1.00 88.31 114 PRO A C 1
ATOM 878 O O . PRO A 1 114 ? -8.537 5.571 6.204 1.00 88.31 114 PRO A O 1
ATOM 881 N N . SER A 1 115 ? -8.931 5.977 8.367 1.00 87.25 115 SER A N 1
ATOM 882 C CA . SER A 1 115 ? -8.450 7.362 8.294 1.00 87.25 115 SER A CA 1
ATOM 883 C C . SER A 1 115 ? -6.954 7.400 7.993 1.00 87.25 115 SER A C 1
ATOM 885 O O . SER A 1 115 ? -6.195 6.608 8.555 1.00 87.25 115 SER A O 1
ATOM 887 N N . PHE A 1 116 ? -6.526 8.348 7.165 1.00 85.50 116 PHE A N 1
ATOM 888 C CA . PHE A 1 116 ? -5.131 8.471 6.747 1.00 85.50 116 PHE A CA 1
ATOM 889 C C . PHE A 1 116 ? -4.700 9.930 6.637 1.00 85.50 116 PHE A C 1
ATOM 891 O O . PHE A 1 116 ? -5.537 10.823 6.531 1.00 85.50 116 PHE A O 1
ATOM 898 N N . THR A 1 117 ? -3.391 10.171 6.639 1.00 84.00 117 THR A N 1
ATOM 899 C CA . THR A 1 117 ? -2.817 11.515 6.513 1.00 84.00 117 THR A CA 1
ATOM 900 C C . THR A 1 117 ? -2.043 11.626 5.210 1.00 84.00 117 THR A C 1
ATOM 902 O O . THR A 1 117 ? -1.105 10.864 5.000 1.00 84.00 117 THR A O 1
ATOM 905 N N . PHE A 1 118 ? -2.406 12.581 4.356 1.00 84.19 118 PHE A N 1
ATOM 906 C CA . PHE A 1 118 ? -1.719 12.870 3.095 1.00 84.19 118 PHE A CA 1
ATOM 907 C C . PHE A 1 118 ? -1.377 14.362 3.031 1.00 84.19 118 PHE A C 1
ATOM 909 O O . PHE A 1 118 ? -2.226 15.201 3.328 1.00 84.19 118 PHE A O 1
ATOM 916 N N . GLU A 1 119 ? -0.118 14.687 2.717 1.00 86.19 119 GLU A N 1
ATOM 917 C CA . GLU A 1 119 ? 0.413 16.065 2.711 1.00 86.19 119 GLU A CA 1
ATOM 918 C C . GLU A 1 119 ? 0.134 16.849 4.015 1.00 86.19 119 GLU A C 1
ATOM 920 O O . GLU A 1 119 ? -0.129 18.049 4.011 1.00 86.19 119 GLU A O 1
ATOM 925 N N . GLY A 1 120 ? 0.159 16.160 5.161 1.00 82.44 120 GLY A N 1
ATOM 926 C CA . GLY A 1 120 ? -0.105 16.763 6.474 1.00 82.44 120 GLY A CA 1
ATOM 927 C C . GLY A 1 120 ? -1.584 17.019 6.789 1.00 82.44 120 GLY A C 1
ATOM 928 O O . GLY A 1 120 ? -1.889 17.544 7.859 1.00 82.44 120 GLY A O 1
ATOM 929 N N . ILE A 1 121 ? -2.509 16.626 5.907 1.00 82.44 121 ILE A N 1
ATOM 930 C CA . ILE A 1 121 ? -3.957 16.709 6.131 1.00 82.44 121 ILE A CA 1
ATOM 931 C C . ILE A 1 121 ? -4.502 15.317 6.456 1.00 82.44 121 ILE A C 1
ATOM 933 O O . ILE A 1 121 ? -4.243 14.360 5.728 1.00 82.44 121 ILE A O 1
ATOM 937 N N . THR A 1 122 ? -5.274 15.202 7.540 1.00 87.88 122 THR A N 1
ATOM 938 C CA . THR A 1 122 ? -5.967 13.959 7.907 1.00 87.88 122 THR A CA 1
ATOM 939 C C . THR A 1 122 ? -7.312 13.865 7.195 1.00 87.88 122 THR A C 1
ATOM 941 O O . THR A 1 122 ? -8.177 14.726 7.362 1.00 87.88 122 THR A O 1
ATOM 944 N N . TYR A 1 123 ? -7.503 12.784 6.447 1.00 85.12 123 TYR A N 1
ATOM 945 C CA . TYR A 1 123 ? -8.727 12.461 5.729 1.00 85.12 123 TYR A CA 1
ATOM 946 C C . TYR A 1 123 ? -9.536 11.402 6.495 1.00 85.12 123 TYR A C 1
ATOM 948 O O . TYR A 1 123 ? -8.959 10.434 7.011 1.00 85.12 123 TYR A O 1
ATOM 956 N N . PRO A 1 124 ? -10.869 11.561 6.599 1.00 86.88 124 PRO A N 1
ATOM 957 C CA . PRO A 1 124 ? -11.725 10.570 7.239 1.00 86.88 124 PRO A CA 1
ATOM 958 C C . PRO A 1 124 ? -11.751 9.268 6.429 1.00 86.88 124 PRO A C 1
ATOM 960 O O . PRO A 1 124 ? -11.809 9.285 5.201 1.00 86.88 124 PRO A O 1
ATOM 963 N N . GLY A 1 125 ? -11.725 8.136 7.132 1.00 87.44 125 GLY A N 1
ATOM 964 C CA . GLY A 1 125 ? -11.877 6.817 6.522 1.00 87.44 125 GLY A CA 1
ATOM 965 C C . GLY A 1 125 ? -13.322 6.516 6.123 1.00 87.44 125 GLY A C 1
ATOM 966 O O . GLY A 1 125 ? -14.260 7.130 6.640 1.00 87.44 125 GLY A O 1
ATOM 967 N N . HIS A 1 126 ? -13.501 5.529 5.248 1.00 90.12 126 HIS A N 1
ATOM 968 C CA . HIS A 1 126 ? -14.798 4.918 4.972 1.00 90.12 126 HIS A CA 1
ATOM 969 C C . HIS A 1 126 ? -14.855 3.538 5.635 1.00 90.12 126 HIS A C 1
ATOM 971 O O . HIS A 1 126 ? -14.132 2.621 5.246 1.00 90.12 126 HIS A O 1
ATOM 977 N N . ALA A 1 127 ? -15.685 3.401 6.671 1.00 86.06 127 ALA A N 1
ATOM 978 C CA . ALA A 1 127 ? -15.761 2.194 7.488 1.00 86.06 127 ALA A CA 1
ATOM 979 C C . ALA A 1 127 ? -16.897 1.264 7.041 1.00 86.06 127 ALA A C 1
ATOM 981 O O . ALA A 1 127 ? -17.983 1.718 6.678 1.00 86.06 127 ALA A O 1
ATOM 982 N N . HIS A 1 128 ? -16.641 -0.042 7.113 1.00 88.56 128 HIS A N 1
ATOM 983 C CA . HIS A 1 128 ? -17.666 -1.074 6.993 1.00 88.56 128 HIS A CA 1
ATOM 984 C C . HIS A 1 128 ? -18.485 -1.169 8.295 1.00 88.56 128 HIS A C 1
ATOM 986 O O . HIS A 1 128 ? -18.049 -0.688 9.343 1.00 88.56 128 HIS A O 1
ATOM 992 N N . THR A 1 129 ? -19.669 -1.791 8.251 1.00 88.31 129 THR A N 1
ATOM 993 C CA . THR A 1 129 ? -20.489 -2.048 9.454 1.00 88.31 129 THR A CA 1
ATOM 994 C C . THR A 1 129 ? -19.775 -2.956 10.455 1.00 88.31 129 THR A C 1
ATOM 996 O O . THR A 1 129 ? -19.946 -2.797 11.661 1.00 88.31 129 THR A O 1
ATOM 999 N N . ASP A 1 130 ? -18.952 -3.875 9.952 1.00 84.25 130 ASP A N 1
ATOM 1000 C CA . ASP A 1 130 ? -18.015 -4.669 10.743 1.00 84.25 130 ASP A CA 1
ATOM 1001 C C . ASP A 1 130 ? -16.687 -3.908 10.946 1.00 84.25 130 ASP A C 1
ATOM 1003 O O . ASP A 1 130 ? -15.966 -3.673 9.969 1.00 84.25 130 ASP A O 1
ATOM 1007 N N . PRO A 1 131 ? -16.312 -3.560 12.193 1.00 80.25 131 PRO A N 1
ATOM 1008 C CA . PRO A 1 131 ? -15.060 -2.865 12.487 1.00 80.25 131 PRO A CA 1
ATOM 1009 C C . PRO A 1 131 ? -13.798 -3.688 12.176 1.00 80.25 131 PRO A C 1
ATOM 1011 O O . PRO A 1 131 ? -12.728 -3.102 12.015 1.00 80.25 131 PRO A O 1
ATOM 1014 N N . ASN A 1 132 ? -13.898 -5.017 12.055 1.00 82.31 132 ASN A N 1
ATOM 1015 C CA . ASN A 1 132 ? -12.768 -5.897 11.734 1.00 82.31 132 ASN A CA 1
ATOM 1016 C C . ASN A 1 132 ? -12.658 -6.225 10.238 1.00 82.31 132 ASN A C 1
ATOM 1018 O O . ASN A 1 132 ? -11.794 -7.001 9.832 1.00 82.31 132 ASN A O 1
ATOM 1022 N N . PHE A 1 133 ? -13.504 -5.636 9.393 1.00 88.06 133 PHE A N 1
ATOM 1023 C CA . PHE A 1 133 ? -13.553 -5.96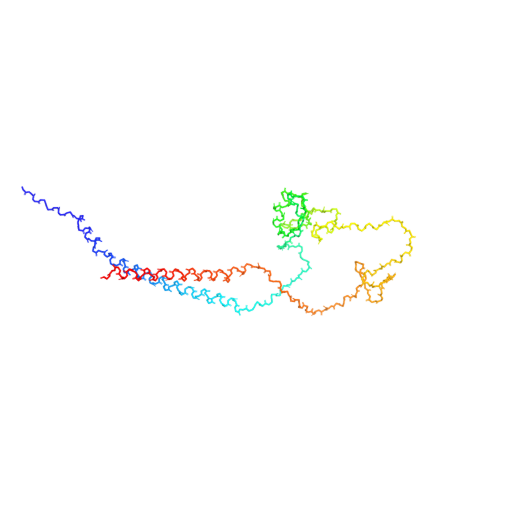9 7.970 1.00 88.06 133 PHE A CA 1
ATOM 1024 C C . PHE A 1 133 ? -12.197 -5.798 7.259 1.00 88.06 133 PHE A C 1
ATOM 1026 O O . PHE A 1 133 ? -11.759 -6.672 6.513 1.00 88.06 133 PHE A O 1
ATOM 1033 N N . ILE A 1 134 ? -11.489 -4.695 7.529 1.00 85.00 134 ILE A N 1
ATOM 1034 C CA . ILE A 1 134 ? -10.196 -4.385 6.892 1.00 85.00 134 ILE A CA 1
ATOM 1035 C C . ILE A 1 134 ? -9.079 -5.298 7.418 1.00 85.00 134 ILE A C 1
ATOM 1037 O O . ILE A 1 134 ? -8.190 -5.696 6.667 1.00 85.00 134 ILE A O 1
ATOM 1041 N N . THR A 1 135 ? -9.121 -5.664 8.699 1.00 82.62 135 THR A N 1
ATOM 1042 C CA . THR A 1 135 ? -8.094 -6.501 9.336 1.00 82.62 135 THR A CA 1
ATOM 1043 C C . THR A 1 135 ? -8.264 -7.982 9.003 1.00 82.62 135 THR A C 1
ATOM 1045 O O . THR A 1 135 ? -7.268 -8.696 8.904 1.00 82.62 135 THR A O 1
ATOM 1048 N N . ASN A 1 136 ? -9.494 -8.429 8.740 1.00 83.50 136 ASN A N 1
ATOM 1049 C CA . ASN A 1 136 ? -9.820 -9.799 8.336 1.00 83.50 136 ASN A CA 1
ATOM 1050 C C . ASN A 1 136 ? -9.720 -10.033 6.817 1.00 83.50 136 ASN A C 1
ATOM 1052 O O . ASN A 1 136 ? -10.269 -11.003 6.297 1.00 83.50 136 ASN A O 1
ATOM 1056 N N . GLY A 1 137 ? -9.025 -9.156 6.085 1.00 86.19 137 GLY A N 1
ATOM 1057 C CA . GLY A 1 137 ? -8.807 -9.322 4.647 1.00 86.19 137 GLY A CA 1
ATOM 1058 C C . GLY A 1 137 ? -10.074 -9.143 3.810 1.00 86.19 137 GLY A C 1
ATOM 1059 O O . GLY A 1 137 ? -10.242 -9.845 2.814 1.00 86.19 137 GLY A O 1
ATOM 1060 N N . CYS A 1 138 ? -10.947 -8.207 4.198 1.00 90.81 138 CYS A N 1
ATOM 1061 C CA . CYS A 1 138 ? -12.196 -7.877 3.502 1.00 90.81 138 CYS A CA 1
ATOM 1062 C C . CYS A 1 138 ? -13.253 -8.980 3.559 1.00 90.81 138 CYS A C 1
ATOM 1064 O O . CYS A 1 138 ? -14.062 -9.144 2.643 1.00 90.81 138 CYS A O 1
ATOM 1066 N N . VAL A 1 139 ? -13.240 -9.733 4.656 1.00 88.44 139 VAL A N 1
ATOM 1067 C CA . VAL A 1 139 ? -14.246 -10.737 4.978 1.00 88.44 139 VAL A CA 1
ATOM 1068 C C . VAL A 1 139 ? -15.041 -10.232 6.172 1.00 88.44 139 VAL A C 1
ATOM 1070 O O . VAL A 1 139 ? -14.458 -9.811 7.171 1.00 88.44 139 VAL A O 1
ATOM 1073 N N . GLU A 1 140 ? -16.369 -10.255 6.061 1.00 84.31 140 GLU A N 1
ATOM 1074 C CA . GLU A 1 140 ? -17.233 -9.966 7.202 1.00 84.31 140 GLU A CA 1
ATOM 1075 C C . GLU A 1 140 ? -16.993 -11.008 8.291 1.00 84.31 140 GLU A C 1
ATOM 1077 O O . GLU A 1 140 ? -17.049 -12.219 8.051 1.00 84.31 140 GLU A O 1
ATOM 1082 N N . SER A 1 141 ? -16.732 -10.532 9.501 1.00 80.38 141 SER A N 1
ATOM 1083 C CA . SER A 1 141 ? -16.747 -11.370 10.686 1.00 80.38 141 SER A CA 1
ATOM 1084 C C . SER A 1 141 ? -18.154 -11.930 10.806 1.00 80.38 141 SER A C 1
ATOM 1086 O O . SER A 1 141 ? -19.124 -11.176 10.882 1.00 80.38 141 SER A O 1
ATOM 1088 N N . THR A 1 142 ? -18.280 -13.255 10.821 1.00 79.94 142 THR A N 1
ATOM 1089 C CA . THR A 1 142 ? -19.553 -13.883 11.162 1.00 79.94 142 THR A CA 1
ATOM 1090 C C . THR A 1 142 ? -19.980 -13.336 12.520 1.00 79.94 142 THR A C 1
ATOM 1092 O O . THR A 1 142 ? -19.201 -13.482 13.471 1.00 79.94 142 THR A O 1
ATOM 1095 N N . PRO A 1 143 ? -21.162 -12.704 12.636 1.00 64.75 143 PRO A N 1
ATOM 1096 C CA . PRO A 1 143 ? -21.682 -12.317 13.929 1.00 64.75 143 PRO A CA 1
ATOM 1097 C C . PRO A 1 143 ? -21.748 -13.588 14.762 1.00 64.75 143 PRO A C 1
ATOM 1099 O O . PRO A 1 143 ? -22.453 -14.537 14.414 1.00 64.75 143 PRO A O 1
ATOM 1102 N N . THR A 1 144 ? -20.969 -13.649 15.836 1.00 59.50 144 THR A N 1
ATOM 1103 C CA . THR A 1 144 ? -21.269 -14.600 16.893 1.00 59.50 144 THR A CA 1
ATOM 1104 C C . THR A 1 144 ? -22.572 -14.093 17.486 1.00 59.50 144 THR A C 1
ATOM 1106 O O . THR A 1 144 ? -22.556 -13.210 18.341 1.00 59.50 144 THR A O 1
ATOM 1109 N N . ASP A 1 145 ? -23.699 -14.582 16.966 1.00 58.44 145 ASP A N 1
ATOM 1110 C CA . ASP A 1 145 ? -24.999 -14.459 17.610 1.00 58.44 145 ASP A CA 1
ATOM 1111 C C . ASP A 1 145 ? -24.865 -15.132 18.978 1.00 58.44 145 ASP A C 1
ATOM 1113 O O . ASP A 1 145 ? -25.105 -16.327 19.135 1.00 58.44 145 ASP A O 1
ATOM 1117 N N . VAL A 1 146 ? -24.398 -14.379 19.972 1.00 56.94 146 VAL A N 1
ATOM 1118 C CA . VAL A 1 146 ? -24.625 -14.690 21.376 1.00 56.94 146 VAL A CA 1
ATOM 1119 C C . VAL A 1 146 ? -26.009 -14.120 21.663 1.00 56.94 146 VAL A C 1
ATOM 1121 O O . VAL A 1 146 ? -26.154 -12.896 21.710 1.00 56.94 146 VAL A O 1
ATOM 1124 N N . PRO A 1 147 ? -27.053 -14.954 21.803 1.00 58.41 147 PRO A N 1
ATOM 1125 C CA . PRO A 1 147 ? -28.383 -14.458 22.094 1.00 58.41 147 PRO A CA 1
ATOM 1126 C C . PRO A 1 147 ? -28.381 -13.875 23.507 1.00 58.41 147 PRO A C 1
ATOM 1128 O O . PRO A 1 147 ? -28.224 -14.590 24.498 1.00 58.41 147 PRO A O 1
ATOM 1131 N N . THR A 1 148 ? -28.558 -12.562 23.596 1.00 63.44 148 THR A N 1
ATOM 1132 C CA . THR A 1 148 ? -28.870 -11.852 24.835 1.00 63.44 148 THR A CA 1
ATOM 1133 C C . THR A 1 148 ? -30.303 -12.191 25.246 1.00 63.44 148 THR A C 1
ATOM 1135 O O . THR A 1 148 ? -31.218 -11.506 24.810 1.00 63.44 148 THR A O 1
ATOM 1138 N N . ASP A 1 149 ? -30.504 -13.273 26.007 1.00 67.25 149 ASP A N 1
ATOM 1139 C CA . ASP A 1 149 ? -31.399 -13.304 27.185 1.00 67.25 149 ASP A CA 1
ATOM 1140 C C . ASP A 1 149 ? -31.438 -14.700 27.841 1.00 67.25 149 ASP A C 1
ATOM 1142 O O . ASP A 1 149 ? -32.300 -15.528 27.554 1.00 67.25 149 ASP A O 1
ATOM 1146 N N . VAL A 1 150 ? -30.516 -14.966 28.772 1.00 55.06 150 VAL A N 1
ATOM 1147 C CA . VAL A 1 150 ? -30.750 -15.902 29.885 1.00 55.06 150 VAL A CA 1
ATOM 1148 C C . VAL A 1 150 ? -29.967 -15.369 31.090 1.00 55.06 150 VAL A C 1
ATOM 1150 O O . VAL A 1 150 ? -28.737 -15.328 31.014 1.00 55.06 150 VAL A O 1
ATOM 1153 N N . PRO A 1 151 ? -30.598 -14.988 32.219 1.00 61.03 151 PRO A N 1
ATOM 1154 C CA . PRO A 1 151 ? -29.867 -14.735 33.452 1.00 61.03 151 PRO A CA 1
ATOM 1155 C C . PRO A 1 151 ? -29.447 -16.089 34.028 1.00 61.03 151 PRO A C 1
ATOM 1157 O O . PRO A 1 151 ? -30.107 -16.665 34.890 1.00 61.03 151 PRO A O 1
ATOM 1160 N N . THR A 1 152 ? -28.355 -16.620 33.493 1.00 49.62 152 THR A N 1
ATOM 1161 C CA . THR A 1 152 ? -27.595 -17.679 34.143 1.00 49.62 152 THR A CA 1
ATOM 1162 C C . THR A 1 152 ? -26.410 -16.975 34.771 1.00 49.62 152 THR A C 1
ATOM 1164 O O . THR A 1 152 ? -25.688 -16.265 34.078 1.00 49.62 152 THR A O 1
ATOM 1167 N N . ASP A 1 153 ? -26.255 -17.123 36.080 1.00 63.31 153 ASP A N 1
ATOM 1168 C CA . ASP A 1 153 ? -25.079 -16.712 36.844 1.00 63.31 153 ASP A CA 1
ATOM 1169 C C . ASP A 1 153 ? -23.874 -17.541 36.368 1.00 63.31 153 ASP A C 1
ATOM 1171 O O . ASP A 1 153 ? -23.449 -18.507 37.002 1.00 63.31 153 ASP A O 1
ATOM 1175 N N . VAL A 1 154 ? -23.418 -17.256 35.146 1.00 63.16 154 VAL A N 1
ATOM 1176 C CA . VAL A 1 154 ? -22.196 -17.810 34.589 1.00 63.16 154 VAL A CA 1
ATOM 1177 C C . VAL A 1 154 ? -21.089 -16.926 35.138 1.00 63.16 154 VAL A C 1
ATOM 1179 O O . VAL A 1 154 ? -21.109 -15.721 34.871 1.00 63.16 154 VAL A O 1
ATOM 1182 N N . PRO A 1 155 ? -20.152 -17.473 35.924 1.00 69.81 155 PRO A N 1
ATOM 1183 C CA . PRO A 1 155 ? -19.057 -16.678 36.444 1.00 69.81 155 PRO A CA 1
ATOM 1184 C C . PRO A 1 155 ? -18.341 -15.992 35.272 1.00 69.81 155 PRO A C 1
ATOM 1186 O O . PRO A 1 155 ? -17.931 -16.649 34.316 1.00 69.81 155 PRO A O 1
ATOM 1189 N N . THR A 1 156 ? -18.270 -14.658 35.314 1.00 79.00 156 THR A N 1
ATOM 1190 C CA . THR A 1 156 ? -17.595 -13.866 34.283 1.00 79.00 156 THR A CA 1
ATOM 1191 C C . THR A 1 156 ? -16.118 -14.199 34.325 1.00 79.00 156 THR A C 1
ATOM 1193 O O . THR A 1 156 ? -15.456 -13.935 35.329 1.00 79.00 156 THR A O 1
ATOM 1196 N N . ASP A 1 157 ? -15.614 -14.773 33.240 1.00 85.56 157 ASP A N 1
ATOM 1197 C CA . ASP A 1 157 ? -14.190 -14.999 33.085 1.00 85.56 157 ASP A CA 1
ATOM 1198 C C . ASP A 1 157 ? -13.492 -13.670 32.795 1.00 85.56 157 ASP A C 1
ATOM 1200 O O . ASP A 1 157 ? -13.769 -13.001 31.798 1.00 85.56 157 ASP A O 1
ATOM 1204 N N . VAL A 1 158 ? -12.618 -13.253 33.706 1.00 87.94 158 VAL A N 1
ATOM 1205 C CA . VAL A 1 158 ? -11.863 -12.007 33.568 1.00 87.94 158 VAL A CA 1
ATOM 1206 C C . VAL A 1 158 ? -10.570 -12.195 32.774 1.00 87.94 158 VAL A C 1
ATOM 1208 O O . VAL A 1 158 ? -9.952 -11.194 32.412 1.00 87.94 158 VAL A O 1
ATOM 1211 N N . CYS A 1 159 ? -10.145 -13.436 32.505 1.00 89.88 159 CYS A N 1
ATOM 1212 C CA . CYS A 1 159 ? -8.876 -13.748 31.848 1.00 89.88 159 CYS A CA 1
ATOM 1213 C C . CYS A 1 159 ? -9.071 -14.738 30.689 1.00 89.88 159 CYS A C 1
ATOM 1215 O O . CYS A 1 159 ? -8.773 -15.921 30.823 1.00 89.88 159 CYS A O 1
ATOM 1217 N N . ASN A 1 160 ? -9.437 -14.245 29.504 1.00 86.31 160 ASN A N 1
ATOM 1218 C CA . ASN A 1 160 ? -9.735 -15.085 28.329 1.00 86.31 160 ASN A CA 1
ATOM 1219 C C . ASN A 1 160 ? -8.536 -15.904 27.793 1.00 86.31 160 ASN A C 1
ATOM 1221 O O . ASN A 1 160 ? -8.678 -16.663 26.837 1.00 86.31 160 ASN A O 1
ATOM 1225 N N . ASN A 1 161 ? -7.337 -15.702 28.344 1.00 86.50 161 ASN A N 1
ATOM 1226 C CA . ASN A 1 161 ? -6.094 -16.363 27.947 1.00 86.50 161 ASN A CA 1
ATOM 1227 C C . ASN A 1 161 ? -5.625 -17.456 28.925 1.00 86.50 161 ASN A C 1
ATOM 1229 O O . ASN A 1 161 ? -4.541 -18.004 28.720 1.00 86.50 161 ASN A O 1
ATOM 1233 N N . ILE A 1 162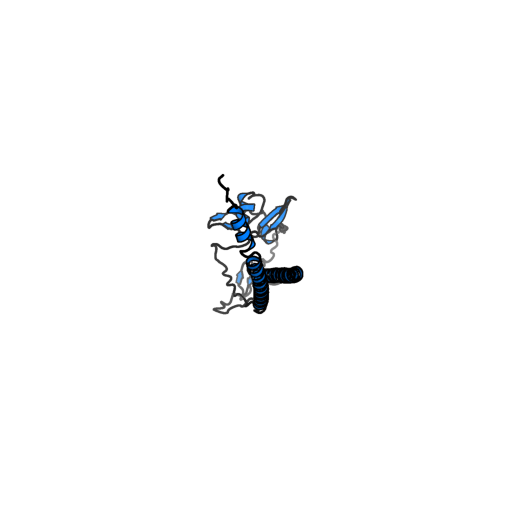 ? -6.374 -17.731 29.997 1.00 82.94 162 ILE A N 1
ATOM 1234 C CA . ILE A 1 162 ? -6.046 -18.756 30.996 1.00 82.94 162 ILE A CA 1
ATOM 1235 C C . ILE A 1 162 ? -7.153 -19.806 30.976 1.00 82.94 162 ILE A C 1
ATOM 1237 O O . ILE A 1 162 ? -8.328 -19.464 30.981 1.00 82.94 162 ILE A O 1
ATOM 1241 N N . ASP A 1 163 ? -6.780 -21.086 30.962 1.00 84.31 163 ASP A N 1
ATOM 1242 C CA . ASP A 1 163 ? -7.765 -22.166 30.976 1.00 84.31 163 ASP A CA 1
ATOM 1243 C C . ASP A 1 163 ? -8.596 -22.149 32.271 1.00 84.31 163 ASP A C 1
ATOM 1245 O O . ASP A 1 163 ? -8.066 -22.224 33.384 1.00 84.31 163 ASP A O 1
ATOM 1249 N N . GLY A 1 164 ? -9.919 -22.125 32.102 1.00 82.50 164 GLY A N 1
ATOM 1250 C CA . GLY A 1 164 ? -10.904 -22.147 33.181 1.00 82.50 164 GLY A CA 1
ATOM 1251 C C . GLY A 1 164 ? -11.353 -20.756 33.627 1.00 82.50 164 GLY A C 1
ATOM 1252 O O . GLY A 1 164 ? -10.609 -19.788 33.542 1.00 82.50 164 GLY A O 1
ATOM 1253 N N . VAL A 1 165 ? -12.575 -20.674 34.161 1.00 83.38 165 VAL A N 1
ATOM 1254 C CA . VAL A 1 165 ? -13.198 -19.394 34.516 1.00 83.38 165 VAL A CA 1
ATOM 1255 C C . VAL A 1 165 ? -12.462 -18.714 35.668 1.00 83.38 165 VAL A C 1
ATOM 1257 O O . VAL A 1 165 ? -12.485 -19.200 36.804 1.00 83.38 165 VAL A O 1
ATOM 1260 N N . GLN A 1 166 ? -11.865 -17.558 35.389 1.00 85.44 166 GLN A N 1
ATOM 1261 C CA . GLN A 1 166 ? -11.256 -16.712 36.404 1.00 85.44 166 GLN A CA 1
ATOM 1262 C C . GLN A 1 166 ? -12.277 -15.676 36.871 1.00 85.44 166 GLN A C 1
ATOM 1264 O O . GLN A 1 166 ? -12.577 -14.725 36.163 1.00 85.44 166 GLN A O 1
ATOM 1269 N N . THR A 1 167 ? -12.797 -15.813 38.091 1.00 86.44 167 THR A N 1
ATOM 1270 C CA . THR A 1 167 ? -13.688 -14.792 38.680 1.00 86.44 167 THR A CA 1
ATOM 1271 C C . THR A 1 167 ? -12.932 -13.562 39.195 1.00 86.44 167 THR A C 1
ATOM 1273 O O . THR A 1 167 ? -13.543 -12.565 39.579 1.00 86.44 167 THR A O 1
ATOM 1276 N N . ALA A 1 168 ? -11.598 -13.623 39.216 1.00 87.31 168 ALA A N 1
ATOM 1277 C CA . ALA A 1 168 ? -10.699 -12.539 39.585 1.00 87.31 168 ALA A CA 1
ATOM 1278 C C . ALA A 1 168 ? -9.346 -12.713 38.882 1.00 87.31 168 ALA A C 1
ATOM 1280 O O . ALA A 1 168 ? -8.958 -13.826 38.537 1.00 87.31 168 ALA A O 1
ATOM 1281 N N . VAL A 1 169 ? -8.611 -11.612 38.700 1.00 86.25 169 VAL A N 1
ATOM 1282 C CA . VAL A 1 169 ? -7.267 -11.645 38.107 1.00 86.25 169 VAL A CA 1
ATOM 1283 C C . VAL A 1 169 ? -6.332 -12.435 39.034 1.00 86.25 169 VAL A C 1
ATOM 1285 O O . VAL A 1 169 ? -6.200 -12.062 40.206 1.00 86.25 169 VAL A O 1
ATOM 1288 N N . PRO A 1 170 ? -5.669 -13.504 38.552 1.00 85.69 170 PRO A N 1
ATOM 1289 C CA . PRO A 1 170 ? -4.733 -14.275 39.359 1.00 85.69 170 PRO A CA 1
ATOM 1290 C C . PRO A 1 170 ? -3.585 -13.418 39.901 1.00 85.69 170 PRO A C 1
ATOM 1292 O O . PRO A 1 170 ? -3.135 -12.459 39.268 1.00 85.69 170 PRO A O 1
ATOM 1295 N N . ALA A 1 171 ? -3.086 -13.780 41.084 1.00 82.56 171 ALA A N 1
ATOM 1296 C CA . ALA A 1 171 ? -2.013 -13.041 41.738 1.00 82.56 171 ALA A CA 1
ATOM 1297 C C . ALA A 1 171 ? -0.765 -12.953 40.841 1.00 82.56 171 ALA A C 1
ATOM 1299 O O . ALA A 1 171 ? -0.271 -13.961 40.340 1.00 82.56 171 ALA A O 1
ATOM 1300 N N . GLY A 1 172 ? -0.240 -11.737 40.675 1.00 80.25 172 GLY A N 1
ATOM 1301 C CA . GLY A 1 172 ? 0.948 -11.478 39.859 1.00 80.25 172 GLY A CA 1
ATOM 1302 C C . GLY A 1 172 ? 0.672 -11.214 38.377 1.00 80.25 172 GLY A C 1
ATOM 1303 O O . GLY A 1 172 ? 1.634 -11.069 37.629 1.00 80.25 172 GLY A O 1
ATOM 1304 N N . LEU A 1 173 ? -0.593 -11.118 37.956 1.00 85.19 173 LEU A N 1
ATOM 1305 C CA . LEU A 1 173 ? -0.988 -10.734 36.598 1.00 85.19 173 LEU A CA 1
ATOM 1306 C C . LEU A 1 173 ? -1.733 -9.389 36.591 1.00 85.19 173 LEU A C 1
ATOM 1308 O O . LEU A 1 173 ? -2.291 -8.963 37.602 1.00 85.19 173 LEU A O 1
ATOM 1312 N N . ILE A 1 174 ? -1.737 -8.719 35.440 1.00 88.19 174 ILE A N 1
ATOM 1313 C CA . ILE A 1 174 ? -2.499 -7.495 35.172 1.00 88.19 174 ILE A CA 1
ATOM 1314 C C . ILE A 1 174 ? -3.464 -7.734 34.007 1.00 88.19 174 ILE A C 1
ATOM 1316 O O . ILE A 1 174 ? -3.124 -8.426 33.049 1.00 88.19 174 ILE A O 1
ATOM 1320 N N . LEU A 1 175 ? -4.665 -7.159 34.088 1.00 84.75 175 LEU A N 1
ATOM 1321 C CA . LEU A 1 175 ? -5.679 -7.267 33.040 1.00 84.75 175 LEU A CA 1
ATOM 1322 C C . LEU A 1 175 ? -5.449 -6.205 31.959 1.00 84.75 175 LEU A C 1
ATOM 1324 O O . LEU A 1 175 ? -5.532 -5.007 32.236 1.00 84.75 175 LEU A O 1
ATOM 1328 N N . VAL A 1 176 ? -5.198 -6.641 30.725 1.00 82.12 176 VAL A N 1
ATOM 1329 C CA . VAL A 1 176 ? -5.032 -5.776 29.549 1.00 82.12 176 VAL A CA 1
ATOM 1330 C C . VAL A 1 176 ? -5.908 -6.312 28.422 1.00 82.12 176 VAL A C 1
ATOM 1332 O O . VAL A 1 176 ? -5.659 -7.392 27.897 1.00 82.12 176 VAL A O 1
ATOM 1335 N N . GLY A 1 177 ? -6.964 -5.575 28.065 1.00 80.06 177 GLY A N 1
ATOM 1336 C CA . GLY A 1 177 ? -7.838 -5.933 26.940 1.00 80.06 177 GLY A CA 1
ATOM 1337 C C . GLY A 1 177 ? -8.517 -7.306 27.059 1.00 80.06 177 GLY A C 1
ATOM 1338 O O . GLY A 1 177 ? -8.736 -7.953 26.043 1.00 80.06 177 GLY A O 1
ATOM 1339 N N . GLY A 1 178 ? -8.810 -7.775 28.278 1.00 78.75 178 GLY A N 1
ATOM 1340 C CA . GLY A 1 178 ? -9.414 -9.096 28.516 1.00 78.75 178 GLY A CA 1
ATOM 1341 C C . GLY A 1 178 ? -8.414 -10.251 28.671 1.00 78.75 178 GLY A C 1
ATOM 1342 O O . GLY A 1 178 ? -8.834 -11.382 28.900 1.00 78.75 178 GLY A O 1
ATOM 1343 N N . ALA A 1 179 ? -7.107 -9.986 28.574 1.00 85.31 179 ALA A N 1
ATOM 1344 C CA . ALA A 1 179 ? -6.052 -10.960 28.843 1.00 85.31 179 ALA A CA 1
ATOM 1345 C C . ALA A 1 179 ? -5.303 -10.621 30.138 1.00 85.31 179 ALA A C 1
ATOM 1347 O O . ALA A 1 179 ? -4.919 -9.472 30.373 1.00 85.31 179 ALA A O 1
ATOM 1348 N N . CYS A 1 180 ? -5.053 -11.633 30.961 1.00 88.50 180 CYS A N 1
ATOM 1349 C CA . CYS A 1 180 ? -4.242 -11.524 32.165 1.00 88.50 180 CYS A CA 1
ATOM 1350 C C . CYS A 1 180 ? -2.788 -11.826 31.815 1.00 88.50 180 CYS A C 1
ATOM 1352 O O . CYS A 1 180 ? -2.417 -12.970 31.542 1.00 88.50 180 CYS A O 1
ATOM 1354 N N . ILE A 1 181 ? -1.968 -10.779 31.786 1.00 87.56 181 ILE A N 1
ATOM 1355 C CA . ILE A 1 181 ? -0.557 -10.849 31.402 1.00 87.56 181 ILE A CA 1
ATOM 1356 C C . ILE A 1 181 ? 0.337 -10.611 32.614 1.00 87.56 181 ILE A C 1
ATOM 1358 O O . ILE A 1 181 ? -0.031 -9.890 33.541 1.00 87.56 181 ILE A O 1
ATOM 1362 N N . ALA A 1 182 ? 1.532 -11.198 32.613 1.00 86.44 182 ALA A N 1
ATOM 1363 C CA . ALA A 1 182 ? 2.533 -10.844 33.609 1.00 86.44 182 ALA A CA 1
ATOM 1364 C C . ALA A 1 182 ? 2.890 -9.355 33.447 1.00 86.44 182 ALA A C 1
ATOM 1366 O O . ALA A 1 182 ? 3.042 -8.894 32.309 1.00 86.44 182 ALA A O 1
ATOM 1367 N N . PRO A 1 183 ? 3.019 -8.586 34.545 1.00 76.94 183 PRO A N 1
ATOM 1368 C CA . PRO A 1 183 ? 3.461 -7.207 34.463 1.00 76.94 183 PRO A CA 1
ATOM 1369 C C . PRO A 1 183 ? 4.805 -7.184 33.744 1.00 76.94 183 PRO A C 1
ATOM 1371 O O . PRO A 1 183 ? 5.726 -7.921 34.106 1.00 76.94 183 PRO A O 1
ATOM 1374 N N . ALA A 1 184 ? 4.898 -6.359 32.699 1.00 65.12 184 ALA A N 1
ATOM 1375 C CA . ALA A 1 184 ? 6.149 -6.155 31.997 1.00 65.12 184 ALA A CA 1
ATOM 1376 C C . ALA A 1 184 ? 7.189 -5.726 33.032 1.00 65.12 184 ALA A C 1
ATOM 1378 O O . ALA A 1 184 ? 7.079 -4.656 33.633 1.00 65.12 184 ALA A O 1
ATOM 1379 N N . ILE A 1 185 ? 8.191 -6.577 33.258 1.00 61.69 185 ILE A N 1
ATOM 1380 C CA . ILE A 1 185 ? 9.405 -6.148 33.936 1.00 61.69 185 ILE A CA 1
ATOM 1381 C C . ILE A 1 185 ? 9.928 -5.020 33.048 1.00 61.69 185 ILE A C 1
ATOM 1383 O O . ILE A 1 185 ? 10.138 -5.273 31.857 1.00 61.69 185 ILE A O 1
ATOM 1387 N N . PRO A 1 186 ? 10.085 -3.781 33.543 1.00 53.78 186 PRO A N 1
ATOM 1388 C CA . PRO A 1 186 ? 10.734 -2.755 32.753 1.00 53.78 186 PRO A CA 1
ATOM 1389 C C . PRO A 1 186 ? 12.139 -3.271 32.446 1.00 53.78 186 PRO A C 1
ATOM 1391 O O . PRO A 1 186 ? 13.011 -3.303 33.313 1.00 53.78 186 PRO A O 1
ATOM 1394 N N . VAL A 1 187 ? 12.344 -3.756 31.219 1.00 54.50 187 VAL A N 1
ATOM 1395 C CA . VAL A 1 187 ? 13.668 -4.110 30.721 1.00 54.50 187 VAL A CA 1
ATOM 1396 C C . VAL A 1 187 ? 14.342 -2.784 30.433 1.00 54.50 187 VAL A C 1
ATOM 1398 O O . VAL A 1 187 ? 14.314 -2.259 29.321 1.00 54.50 187 VAL A O 1
ATOM 1401 N N . THR A 1 188 ? 14.894 -2.195 31.483 1.00 46.03 188 THR A N 1
ATOM 1402 C CA . THR A 1 188 ? 15.704 -0.993 31.398 1.00 46.03 188 THR A CA 1
ATOM 1403 C C . THR A 1 188 ? 16.987 -1.357 30.647 1.00 46.03 188 THR A C 1
ATOM 1405 O O . THR A 1 188 ? 17.979 -1.756 31.247 1.00 46.03 188 THR A O 1
ATOM 1408 N N . GLY A 1 189 ? 16.954 -1.264 29.313 1.00 49.09 189 GLY A N 1
ATOM 1409 C CA . GLY A 1 189 ? 18.154 -1.207 28.471 1.00 49.09 189 GLY A CA 1
ATOM 1410 C C . GLY A 1 189 ? 18.661 -2.510 27.842 1.00 49.09 189 GLY A C 1
ATOM 1411 O O . GLY A 1 189 ? 19.847 -2.593 27.540 1.00 49.09 189 GLY A O 1
ATOM 1412 N N . GLY A 1 190 ? 17.813 -3.514 27.602 1.00 54.28 190 GLY A N 1
ATOM 1413 C CA . GLY A 1 190 ? 18.205 -4.716 26.851 1.00 54.28 190 GLY A CA 1
ATOM 1414 C C . GLY A 1 190 ? 17.797 -4.645 25.379 1.00 54.28 190 GLY A C 1
ATOM 1415 O O . GLY A 1 190 ? 16.608 -4.698 25.079 1.00 54.28 190 GLY A O 1
ATOM 1416 N N . GLN A 1 191 ? 18.763 -4.540 24.459 1.00 40.12 191 GLN A N 1
ATOM 1417 C CA . GLN A 1 191 ? 18.504 -4.613 23.017 1.00 40.12 191 GLN A CA 1
ATOM 1418 C C . GLN A 1 191 ? 17.929 -5.988 22.650 1.00 40.12 191 GLN A C 1
ATOM 1420 O O . GLN A 1 191 ? 18.604 -7.005 22.799 1.00 40.12 191 GLN A O 1
ATOM 1425 N N . VAL A 1 192 ? 16.700 -6.018 22.133 1.00 47.59 192 VAL A N 1
ATOM 1426 C CA . VAL A 1 192 ? 16.117 -7.214 21.513 1.00 47.59 192 VAL A CA 1
ATOM 1427 C C . VAL A 1 192 ? 16.454 -7.179 20.022 1.00 47.59 192 VAL A C 1
ATOM 1429 O O . VAL A 1 192 ? 15.918 -6.370 19.269 1.00 47.59 192 VAL A O 1
ATOM 1432 N N . LEU A 1 193 ? 17.382 -8.039 19.602 1.00 47.12 193 LEU A N 1
ATOM 1433 C CA . LEU A 1 193 ? 17.716 -8.263 18.195 1.00 47.12 193 LEU A CA 1
ATOM 1434 C C . LEU A 1 193 ? 16.660 -9.181 17.573 1.00 47.12 193 LEU A C 1
ATOM 1436 O O . LEU A 1 193 ? 16.676 -10.389 17.799 1.00 47.12 193 LEU A O 1
ATOM 1440 N N . ILE A 1 194 ? 15.750 -8.611 16.782 1.00 52.38 194 ILE A N 1
ATOM 1441 C CA . ILE A 1 194 ? 14.836 -9.385 15.936 1.00 52.38 194 ILE A CA 1
ATOM 1442 C C . ILE A 1 194 ? 15.498 -9.539 14.558 1.00 52.38 194 ILE A C 1
ATOM 1444 O O . ILE A 1 194 ? 15.761 -8.527 13.905 1.00 52.38 194 ILE A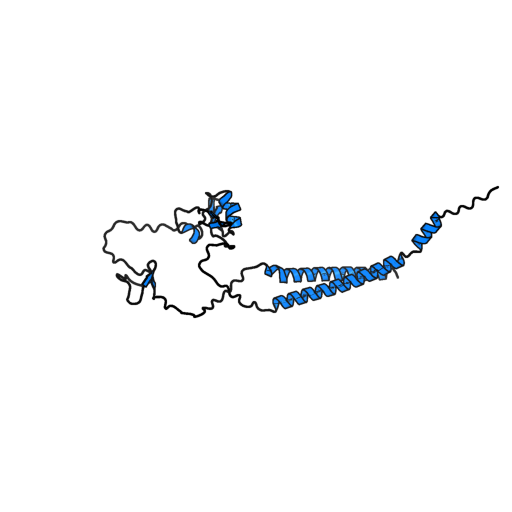 O 1
ATOM 1448 N N . PRO A 1 195 ? 15.790 -10.763 14.082 1.00 45.78 195 PRO A N 1
ATOM 1449 C CA . PRO A 1 195 ? 16.298 -10.967 12.733 1.00 45.78 195 PRO A CA 1
ATOM 1450 C C . PRO A 1 195 ? 15.161 -10.775 11.723 1.00 45.78 195 PRO A C 1
ATOM 1452 O O . PRO A 1 195 ? 14.365 -11.679 11.477 1.00 45.78 195 PRO A O 1
ATOM 1455 N N . VAL A 1 196 ? 15.081 -9.590 11.121 1.00 52.16 196 VAL A N 1
ATOM 1456 C CA . VAL A 1 196 ? 14.227 -9.362 9.949 1.00 52.16 196 VAL A CA 1
ATOM 1457 C C . VAL A 1 196 ? 14.881 -10.053 8.751 1.00 52.16 196 VAL A C 1
ATOM 1459 O O . VAL A 1 196 ? 15.929 -9.630 8.272 1.00 52.16 196 VAL A O 1
ATOM 1462 N N . THR A 1 197 ? 14.286 -11.151 8.284 1.00 51.34 197 THR A N 1
ATOM 1463 C CA . THR A 1 197 ? 14.682 -11.839 7.036 1.00 51.34 197 THR A CA 1
ATOM 1464 C C . THR A 1 197 ? 13.883 -11.352 5.819 1.00 51.34 197 THR A C 1
ATOM 1466 O O . THR A 1 197 ? 14.030 -11.884 4.720 1.00 51.34 197 THR A O 1
ATOM 1469 N N . GLY A 1 198 ? 13.065 -10.309 5.991 1.00 49.78 198 GLY A N 1
ATOM 1470 C CA . GLY A 1 198 ? 12.309 -9.663 4.923 1.00 49.78 198 GLY A CA 1
ATOM 1471 C C . GLY A 1 198 ? 13.186 -8.706 4.126 1.00 49.78 198 GLY A C 1
ATOM 1472 O O . GLY A 1 198 ? 13.450 -7.587 4.550 1.00 49.78 198 GLY A O 1
ATOM 1473 N N . VAL A 1 199 ? 13.661 -9.166 2.972 1.00 47.56 199 VAL A N 1
ATOM 1474 C CA . VAL A 1 199 ? 14.281 -8.319 1.952 1.00 47.56 199 VAL A CA 1
ATOM 1475 C C . VAL A 1 199 ? 13.164 -7.539 1.262 1.00 47.56 199 VAL A C 1
ATOM 1477 O O . VAL A 1 199 ? 12.659 -7.966 0.223 1.00 47.56 199 VAL A O 1
ATOM 1480 N N . ASP A 1 200 ? 12.770 -6.406 1.836 1.00 45.09 200 ASP A N 1
ATOM 1481 C CA . ASP A 1 200 ? 11.939 -5.441 1.124 1.00 45.09 200 ASP A CA 1
ATOM 1482 C C . ASP A 1 200 ? 12.763 -4.906 -0.049 1.00 45.09 200 ASP A C 1
ATOM 1484 O O . ASP A 1 200 ? 13.881 -4.403 0.106 1.00 45.09 200 ASP A O 1
ATOM 1488 N N . GLY A 1 201 ? 12.252 -5.122 -1.260 1.00 48.47 201 GLY A N 1
ATOM 1489 C CA . GLY A 1 201 ? 12.896 -4.758 -2.514 1.00 48.47 201 GLY A CA 1
ATOM 1490 C C . GLY A 1 201 ? 12.977 -3.246 -2.692 1.00 48.47 201 GLY A C 1
ATOM 1491 O O . GLY A 1 201 ? 12.253 -2.684 -3.505 1.00 48.47 201 GLY A O 1
ATOM 1492 N N . GLY A 1 202 ? 13.881 -2.591 -1.967 1.00 47.12 202 GLY A N 1
ATOM 1493 C CA . GLY A 1 202 ? 14.291 -1.226 -2.265 1.00 47.12 202 GLY A CA 1
ATOM 1494 C C . GLY A 1 202 ? 14.950 -1.127 -3.653 1.00 47.12 202 GLY A C 1
ATOM 1495 O O . GLY A 1 202 ? 15.353 -2.145 -4.236 1.00 47.12 202 GLY A O 1
ATOM 1496 N N . PRO A 1 203 ? 15.139 0.093 -4.188 1.00 48.66 203 PRO A N 1
ATOM 1497 C CA . PRO A 1 203 ? 15.624 0.347 -5.554 1.00 48.66 203 PRO A CA 1
ATOM 1498 C C . PRO A 1 203 ? 17.038 -0.199 -5.870 1.00 48.66 203 PRO A C 1
ATOM 1500 O O . PRO A 1 203 ? 17.523 -0.068 -6.992 1.00 48.66 203 PRO A O 1
ATOM 1503 N N . GLY A 1 204 ? 17.699 -0.881 -4.929 1.00 49.22 204 GLY A N 1
ATOM 1504 C CA . GLY A 1 204 ? 19.006 -1.518 -5.106 1.00 49.22 204 GLY A CA 1
ATOM 1505 C C . GLY A 1 204 ? 19.024 -2.770 -5.995 1.00 49.22 204 GLY A C 1
ATOM 1506 O O . GLY A 1 204 ? 20.097 -3.163 -6.454 1.00 49.22 204 GLY A O 1
ATOM 1507 N N . ARG A 1 205 ? 17.875 -3.391 -6.314 1.00 49.62 205 ARG A N 1
ATOM 1508 C CA . ARG A 1 205 ? 17.840 -4.563 -7.221 1.00 49.62 205 ARG A CA 1
ATOM 1509 C C . ARG A 1 205 ? 18.062 -4.230 -8.704 1.00 49.62 205 ARG A C 1
ATOM 1511 O O . ARG A 1 205 ? 18.356 -5.139 -9.478 1.00 49.62 205 ARG A O 1
ATOM 1518 N N . PHE A 1 206 ? 18.028 -2.952 -9.089 1.00 48.91 206 PHE A N 1
ATOM 1519 C CA . PHE A 1 206 ? 18.450 -2.515 -10.428 1.00 48.91 206 PHE A CA 1
ATOM 1520 C C . PHE A 1 206 ? 19.977 -2.496 -10.614 1.00 48.91 206 PHE A C 1
ATOM 1522 O O . PHE A 1 206 ? 20.446 -2.498 -11.751 1.00 48.91 206 PHE A O 1
ATOM 1529 N N . GLY A 1 207 ? 20.763 -2.529 -9.529 1.00 55.09 207 GLY A N 1
ATOM 1530 C CA . GLY A 1 207 ? 22.224 -2.456 -9.598 1.00 55.09 207 GLY A CA 1
ATOM 1531 C C . GLY A 1 207 ? 22.853 -3.675 -10.277 1.00 55.09 207 GLY A C 1
ATOM 1532 O O . GLY A 1 207 ? 23.479 -3.552 -11.324 1.00 55.09 207 GLY A O 1
ATOM 1533 N N . SER A 1 208 ? 22.672 -4.876 -9.725 1.00 57.09 208 SER A N 1
ATOM 1534 C CA . SER A 1 208 ? 23.358 -6.073 -10.239 1.00 57.09 208 SER A CA 1
ATOM 1535 C C . SER A 1 208 ? 22.802 -6.564 -11.581 1.00 57.09 208 SER A C 1
ATOM 1537 O O . SER A 1 208 ? 23.580 -6.930 -12.463 1.00 57.09 208 SER A O 1
ATOM 1539 N N . GLN A 1 209 ? 21.477 -6.517 -11.775 1.00 62.25 209 GLN A N 1
ATOM 1540 C CA . GLN A 1 209 ? 20.849 -6.907 -13.044 1.00 62.25 209 GLN A CA 1
ATOM 1541 C C . GLN A 1 209 ? 21.186 -5.917 -14.172 1.00 62.25 209 GLN A C 1
ATOM 1543 O O . GLN A 1 209 ? 21.493 -6.339 -15.287 1.00 62.25 209 GLN A O 1
ATOM 1548 N N . GLY A 1 210 ? 21.211 -4.611 -13.878 1.00 66.75 210 GLY A N 1
ATOM 1549 C CA . GLY A 1 210 ? 21.582 -3.574 -14.844 1.00 66.75 210 GLY A CA 1
ATOM 1550 C C . GLY A 1 210 ? 23.051 -3.647 -15.269 1.00 66.75 210 GLY A C 1
ATOM 1551 O O . GLY A 1 210 ? 23.351 -3.566 -16.460 1.00 66.75 210 GLY A O 1
ATOM 1552 N N . LEU A 1 211 ? 23.970 -3.874 -14.322 1.00 68.56 211 LEU A N 1
ATOM 1553 C CA . LEU A 1 211 ? 25.405 -4.023 -14.609 1.00 68.56 211 LEU A CA 1
ATOM 1554 C C . LEU A 1 211 ? 25.698 -5.275 -15.452 1.00 68.56 211 LEU A C 1
ATOM 1556 O O . LEU A 1 211 ? 26.524 -5.230 -16.367 1.00 68.56 211 LEU A O 1
ATOM 1560 N N . PHE A 1 212 ? 24.987 -6.377 -15.198 1.00 71.06 212 PHE A N 1
ATOM 1561 C CA . PHE A 1 212 ? 25.121 -7.597 -15.991 1.00 71.06 212 PHE A CA 1
ATOM 1562 C C . PHE A 1 212 ? 24.622 -7.405 -17.431 1.00 71.06 212 PHE A C 1
ATOM 1564 O O . PHE A 1 212 ? 25.343 -7.729 -18.376 1.00 71.06 212 PHE A O 1
ATOM 1571 N N . LEU A 1 213 ? 23.446 -6.798 -17.628 1.00 77.69 213 LEU A N 1
ATOM 1572 C CA . LEU A 1 213 ? 22.925 -6.507 -18.971 1.00 77.69 213 LEU A CA 1
ATOM 1573 C C . LEU A 1 213 ? 23.821 -5.528 -19.746 1.00 77.69 213 LEU A C 1
ATOM 1575 O O . LEU A 1 213 ? 24.080 -5.740 -20.933 1.00 77.69 213 LEU A O 1
ATOM 1579 N N . ALA A 1 214 ? 24.365 -4.508 -19.075 1.00 75.75 214 ALA A N 1
ATOM 1580 C CA . ALA A 1 214 ? 25.335 -3.594 -19.676 1.00 75.75 214 ALA A CA 1
ATOM 1581 C C . ALA A 1 214 ? 26.603 -4.334 -20.136 1.00 75.75 214 ALA A C 1
ATOM 1583 O O . ALA A 1 214 ? 27.103 -4.077 -21.233 1.00 75.75 214 ALA A O 1
ATOM 1584 N N . SER A 1 215 ? 27.097 -5.297 -19.350 1.00 77.44 215 SER A N 1
ATOM 1585 C CA . SER A 1 215 ? 28.273 -6.085 -19.733 1.00 77.44 215 SER A CA 1
ATOM 1586 C C . SER A 1 215 ? 28.063 -6.898 -21.016 1.00 77.44 215 SER A C 1
ATOM 1588 O O . SER A 1 215 ? 28.933 -6.884 -21.889 1.00 77.44 215 SER A O 1
ATOM 1590 N N . ILE A 1 216 ? 26.890 -7.525 -21.179 1.00 82.50 216 ILE A N 1
ATOM 1591 C CA . ILE A 1 216 ? 26.533 -8.292 -22.381 1.00 82.50 216 ILE A CA 1
ATOM 1592 C C . ILE A 1 216 ? 26.457 -7.363 -23.596 1.00 82.50 216 ILE A C 1
ATOM 1594 O O . ILE A 1 216 ? 26.991 -7.689 -24.658 1.00 82.50 216 ILE A O 1
ATOM 1598 N N . ALA A 1 217 ? 25.849 -6.184 -23.439 1.00 83.44 217 ALA A N 1
ATOM 1599 C CA . ALA A 1 217 ? 25.728 -5.205 -24.515 1.00 83.44 217 ALA A CA 1
ATOM 1600 C C . ALA A 1 217 ? 27.101 -4.706 -25.003 1.00 83.44 217 ALA A C 1
ATOM 1602 O O . ALA A 1 217 ? 27.364 -4.693 -26.209 1.00 83.44 217 ALA A O 1
ATOM 1603 N N . PHE A 1 218 ? 28.007 -4.353 -24.083 1.00 81.12 218 PHE A N 1
ATOM 1604 C CA . PHE A 1 218 ? 29.355 -3.898 -24.446 1.00 81.12 218 PHE A CA 1
ATOM 1605 C C . PHE A 1 218 ? 30.227 -5.019 -25.020 1.00 81.12 218 PHE A C 1
ATOM 1607 O O . PHE A 1 218 ? 31.011 -4.768 -25.937 1.00 81.12 218 PHE A O 1
ATOM 1614 N N . PHE A 1 219 ? 30.061 -6.255 -24.547 1.00 82.56 219 PHE A N 1
ATOM 1615 C CA . PHE A 1 219 ? 30.736 -7.415 -25.126 1.00 82.56 219 PHE A CA 1
ATOM 1616 C C . PHE A 1 219 ? 30.271 -7.680 -26.568 1.00 82.56 219 PHE A C 1
ATOM 1618 O O . PHE A 1 219 ? 31.098 -7.840 -27.468 1.00 82.56 219 PHE A O 1
ATOM 1625 N N . GLY A 1 220 ? 28.956 -7.635 -26.815 1.00 82.69 220 GLY A N 1
ATOM 1626 C CA . GLY A 1 220 ? 28.381 -7.765 -28.157 1.00 82.69 220 GLY A CA 1
ATOM 1627 C C . GLY A 1 220 ? 28.869 -6.676 -29.117 1.00 82.69 220 GLY A C 1
ATOM 1628 O O . GLY A 1 220 ? 29.302 -6.979 -30.230 1.00 82.69 220 GLY A O 1
ATOM 1629 N N . LEU A 1 221 ? 28.898 -5.417 -28.668 1.00 84.31 221 LEU A N 1
ATOM 1630 C CA . LEU A 1 221 ? 29.458 -4.307 -29.446 1.00 84.31 221 LEU A CA 1
ATOM 1631 C C . LEU A 1 221 ? 30.952 -4.521 -29.752 1.00 84.31 221 LEU A C 1
ATOM 1633 O O . LEU A 1 221 ? 31.395 -4.283 -30.877 1.00 84.31 221 LEU A O 1
ATOM 1637 N N . GLY A 1 222 ? 31.722 -5.018 -28.780 1.00 77.56 222 GLY A N 1
ATOM 1638 C CA . GLY A 1 222 ? 33.136 -5.356 -28.948 1.00 77.56 222 GLY A CA 1
ATOM 1639 C C . GLY A 1 222 ? 33.383 -6.425 -30.017 1.00 77.56 222 GLY A C 1
ATOM 1640 O O . GLY A 1 222 ? 34.325 -6.292 -30.803 1.00 77.56 222 GLY A O 1
ATOM 1641 N N . LEU A 1 223 ? 32.529 -7.452 -30.099 1.00 85.62 223 LEU A N 1
ATOM 1642 C CA . LEU A 1 223 ? 32.603 -8.488 -31.138 1.00 85.62 223 LEU A CA 1
ATOM 1643 C C . LEU A 1 223 ? 32.290 -7.930 -32.531 1.00 85.62 223 LEU A C 1
ATOM 1645 O O . LEU A 1 223 ? 33.049 -8.177 -33.469 1.00 85.62 223 LEU A O 1
ATOM 1649 N N . VAL A 1 224 ? 31.218 -7.141 -32.661 1.00 84.75 224 VAL A N 1
ATOM 1650 C CA . VAL A 1 224 ? 30.802 -6.550 -33.945 1.00 84.75 224 VAL A CA 1
ATOM 1651 C C . VAL A 1 224 ? 31.878 -5.611 -34.493 1.00 84.75 224 VAL A C 1
ATOM 1653 O O . VAL A 1 224 ? 32.264 -5.726 -35.657 1.00 84.75 224 VAL A O 1
ATOM 1656 N N . LEU A 1 225 ? 32.419 -4.724 -33.653 1.00 79.12 225 LEU A N 1
ATOM 1657 C CA . LEU A 1 225 ? 33.465 -3.782 -34.065 1.00 79.12 225 LEU A CA 1
ATOM 1658 C C . LEU A 1 225 ? 34.785 -4.491 -34.410 1.00 79.12 225 LEU A C 1
ATOM 1660 O O . LEU A 1 225 ? 35.482 -4.075 -35.336 1.00 79.12 225 LEU A O 1
ATOM 1664 N N . ASN A 1 226 ? 35.125 -5.580 -33.711 1.00 75.94 226 ASN A N 1
ATOM 1665 C CA . ASN A 1 226 ? 36.309 -6.383 -34.030 1.00 75.94 226 ASN A CA 1
ATOM 1666 C C . ASN A 1 226 ? 36.151 -7.132 -35.367 1.00 75.94 226 ASN A C 1
ATOM 1668 O O . ASN A 1 226 ? 37.069 -7.118 -36.186 1.00 75.94 226 ASN A O 1
ATOM 1672 N N . GLY A 1 227 ? 34.972 -7.712 -35.620 1.00 74.44 227 GLY A N 1
ATOM 1673 C CA . GLY A 1 227 ? 34.655 -8.374 -36.887 1.00 74.44 227 GLY A CA 1
ATOM 1674 C C . GLY A 1 227 ? 34.682 -7.418 -38.083 1.00 74.44 227 GLY A C 1
ATOM 1675 O O . GLY A 1 227 ? 35.261 -7.744 -39.119 1.00 74.44 227 GLY A O 1
ATOM 1676 N N . TYR A 1 228 ? 34.138 -6.207 -37.923 1.00 67.94 228 TYR A N 1
ATOM 1677 C CA . TYR A 1 228 ? 34.148 -5.185 -38.975 1.00 67.94 228 TYR A CA 1
ATOM 1678 C C . TYR A 1 228 ? 35.572 -4.724 -39.320 1.00 67.94 228 TYR A C 1
ATOM 1680 O O . TYR A 1 228 ? 35.923 -4.613 -40.492 1.00 67.94 228 TYR A O 1
ATOM 1688 N N . GLY A 1 229 ? 36.423 -4.541 -38.303 1.00 63.00 229 GLY A N 1
ATOM 1689 C CA . GLY A 1 229 ? 37.825 -4.163 -38.496 1.00 63.00 229 GLY A CA 1
ATOM 1690 C C . GLY A 1 229 ? 38.692 -5.235 -39.168 1.00 63.00 229 GLY A C 1
ATOM 1691 O O . GLY A 1 229 ? 39.727 -4.885 -39.728 1.00 63.00 229 GLY A O 1
ATOM 1692 N N . ARG A 1 230 ? 38.295 -6.519 -39.121 1.00 63.22 230 ARG A N 1
ATOM 1693 C CA . ARG A 1 230 ? 38.976 -7.617 -39.835 1.00 63.22 230 ARG A CA 1
ATOM 1694 C C . ARG A 1 230 ? 38.551 -7.714 -41.295 1.00 63.22 230 ARG A C 1
ATOM 1696 O O . ARG A 1 230 ? 39.409 -7.847 -42.157 1.00 63.22 230 ARG A O 1
ATOM 1703 N N . LYS A 1 231 ? 37.248 -7.604 -41.573 1.00 59.47 231 LYS A N 1
ATOM 1704 C CA . LYS A 1 231 ? 36.721 -7.665 -42.944 1.00 59.47 231 LYS A CA 1
ATOM 1705 C C . LYS A 1 231 ? 37.277 -6.536 -43.821 1.00 59.47 231 LYS A C 1
ATOM 1707 O O . LYS A 1 231 ? 37.636 -6.764 -44.966 1.00 59.47 231 LYS A O 1
ATOM 1712 N N . HIS A 1 232 ? 37.427 -5.340 -43.253 1.00 56.03 232 HIS A N 1
ATOM 1713 C CA . HIS A 1 232 ? 37.989 -4.197 -43.971 1.00 56.03 232 HIS A CA 1
ATOM 1714 C C . HIS A 1 232 ? 39.471 -4.381 -44.352 1.00 56.03 232 HIS A C 1
ATOM 1716 O O . HIS A 1 232 ? 39.931 -3.758 -45.302 1.00 56.03 232 HIS A O 1
ATOM 1722 N N . GLU A 1 233 ? 40.220 -5.225 -43.634 1.00 57.78 233 GLU A N 1
ATOM 1723 C CA . GLU A 1 233 ? 41.615 -5.536 -43.972 1.00 57.78 233 GLU A CA 1
ATOM 1724 C C . GLU A 1 233 ? 41.716 -6.614 -45.061 1.00 57.78 233 GLU A C 1
ATOM 1726 O O . GLU A 1 233 ? 42.623 -6.552 -45.880 1.00 57.78 233 GLU A O 1
ATOM 1731 N N . GLU A 1 234 ? 40.755 -7.541 -45.133 1.00 58.97 234 GLU A N 1
ATOM 1732 C CA . GLU A 1 234 ? 40.654 -8.521 -46.228 1.00 58.97 234 GLU A CA 1
ATOM 1733 C C . GLU A 1 234 ? 40.185 -7.879 -47.546 1.00 58.97 234 GLU A C 1
ATOM 1735 O O . GLU A 1 234 ? 40.663 -8.264 -48.607 1.00 58.97 234 GLU A O 1
ATOM 1740 N N . ASP A 1 235 ? 39.309 -6.868 -47.487 1.00 56.56 235 ASP A N 1
ATOM 1741 C CA . ASP A 1 235 ? 38.791 -6.157 -48.669 1.00 56.56 235 ASP A CA 1
ATOM 1742 C C . ASP A 1 235 ? 39.774 -5.094 -49.237 1.00 56.56 235 ASP A C 1
ATOM 1744 O O . ASP A 1 235 ? 39.510 -4.519 -50.295 1.00 56.56 235 ASP A O 1
ATOM 1748 N N . ASN A 1 236 ? 40.887 -4.798 -48.542 1.00 53.88 236 ASN A N 1
ATOM 1749 C CA . ASN A 1 236 ? 41.910 -3.806 -48.940 1.00 53.88 236 ASN A CA 1
ATOM 1750 C C . ASN A 1 236 ? 43.319 -4.405 -49.180 1.00 53.88 236 ASN A C 1
ATOM 1752 O O . ASN A 1 236 ? 44.279 -3.642 -49.332 1.00 53.88 236 ASN A O 1
ATOM 1756 N N . LEU A 1 237 ? 43.448 -5.737 -49.217 1.00 50.69 237 LEU A N 1
ATOM 1757 C CA . LEU A 1 237 ? 44.616 -6.467 -49.741 1.00 50.69 237 LEU A CA 1
ATOM 1758 C C . LEU A 1 237 ? 44.373 -6.888 -51.198 1.00 50.69 237 LEU A C 1
ATOM 1760 O O . LEU A 1 237 ? 45.361 -6.885 -51.966 1.00 50.69 237 LEU A O 1
#